Protein AF-W3WLY9-F1 (afdb_monomer)

Foldseek 3Di:
DVPVQCPPPVPDPVSSVVVCVLLVCLVVQLVVLQVVLVVCVVVVNLVSNLVSLQSSLVSLVVNLQLPQPPLVPCVSSVVSVVSSVVSNVSNQVSDQWDKDWDWPDDDPGTDIDMDTHPPGNDDDPDPDDDDPDPPPPPPDDDLLQAEAEAADLRLLVQLVVLLPDVSHQEYERQAHAAQLLCLLPVPPDPCVVVCLVVVVQVVNQVVLVVVLVVDSVSVSLQSVLCNVVVNDTSSVSSVVSRVSHCVVRQASNAHAYEHEAQCQEPRRHPRSVVSQVSHPYNYDYDYDDVVQCQRYRSGPNVVVVVVVVVVVCVVSPSDDD

Structure (mmCIF, N/CA/C/O backbone):
data_AF-W3WLY9-F1
#
_entry.id   AF-W3WLY9-F1
#
loop_
_atom_site.group_PDB
_atom_site.id
_atom_site.type_symbol
_atom_site.label_atom_id
_atom_site.label_alt_id
_atom_site.label_comp_id
_atom_site.label_asym_id
_atom_site.label_entity_id
_atom_site.label_seq_id
_atom_site.pdbx_PDB_ins_code
_atom_site.Cartn_x
_atom_site.Cartn_y
_atom_site.Cartn_z
_atom_site.occupancy
_atom_site.B_iso_or_equiv
_atom_site.auth_seq_id
_atom_site.auth_comp_id
_atom_site.auth_asym_id
_atom_site.auth_atom_id
_atom_site.pdbx_PDB_model_num
ATOM 1 N N . MET A 1 1 ? 2.852 0.389 -26.039 1.00 37.53 1 MET A N 1
ATOM 2 C CA . MET A 1 1 ? 2.307 1.579 -25.341 1.00 37.53 1 MET A CA 1
ATOM 3 C C . MET A 1 1 ? 1.265 2.338 -26.162 1.00 37.53 1 MET A C 1
ATOM 5 O O . MET A 1 1 ? 0.401 2.962 -25.569 1.00 37.53 1 MET A O 1
ATOM 9 N N . THR A 1 2 ? 1.269 2.232 -27.494 1.00 33.69 2 THR A N 1
ATOM 10 C CA . THR A 1 2 ? 0.347 2.948 -28.396 1.00 33.69 2 THR A CA 1
ATOM 11 C C . THR A 1 2 ? -1.111 2.457 -28.372 1.00 33.69 2 THR A C 1
ATOM 13 O O . THR A 1 2 ? -1.986 3.192 -28.807 1.00 33.69 2 THR A O 1
ATOM 16 N N . SER A 1 3 ? -1.412 1.260 -27.845 1.00 36.47 3 SER A N 1
ATOM 17 C CA . SER A 1 3 ? -2.789 0.726 -27.845 1.00 36.47 3 SER A CA 1
ATOM 18 C C . SER A 1 3 ? -3.641 1.134 -26.637 1.00 36.47 3 SER A C 1
ATOM 20 O O . SER A 1 3 ? -4.861 1.110 -26.744 1.00 36.47 3 SER A O 1
ATOM 22 N N . LEU A 1 4 ? -3.043 1.550 -25.511 1.00 36.94 4 LEU A N 1
ATOM 23 C CA . LEU A 1 4 ? -3.806 1.926 -24.307 1.00 36.94 4 LEU A CA 1
ATOM 24 C C . LEU A 1 4 ? -4.479 3.306 -24.431 1.00 36.94 4 LEU A C 1
ATOM 26 O O . LEU A 1 4 ? -5.507 3.555 -23.813 1.00 36.94 4 LEU A O 1
ATOM 30 N N . LEU A 1 5 ? -3.915 4.198 -25.250 1.00 36.06 5 LEU A N 1
ATOM 31 C CA . LEU A 1 5 ? -4.387 5.579 -25.416 1.00 36.06 5 LEU A CA 1
ATOM 32 C C . LEU A 1 5 ? -5.562 5.714 -26.400 1.00 36.06 5 LEU A C 1
ATOM 34 O O . LEU A 1 5 ? -6.275 6.712 -26.368 1.00 36.06 5 LEU A O 1
ATOM 38 N N . ILE A 1 6 ? -5.795 4.704 -27.243 1.00 42.50 6 ILE A N 1
ATOM 39 C CA . ILE A 1 6 ? -6.864 4.708 -28.257 1.00 42.50 6 ILE A CA 1
ATOM 40 C C . ILE A 1 6 ? -8.238 4.418 -27.624 1.00 42.50 6 ILE A C 1
ATOM 42 O O . ILE A 1 6 ? -9.267 4.781 -28.187 1.00 42.50 6 ILE A O 1
ATOM 46 N N . HIS A 1 7 ? -8.277 3.816 -26.430 1.00 42.72 7 HIS A N 1
ATOM 47 C CA . HIS A 1 7 ? -9.529 3.336 -25.842 1.00 42.72 7 HIS A CA 1
ATOM 48 C C . HIS A 1 7 ? -10.425 4.450 -25.267 1.00 42.72 7 HIS A C 1
ATOM 50 O O . HIS A 1 7 ? -11.641 4.297 -25.258 1.00 42.72 7 HIS A O 1
ATOM 56 N N . PHE A 1 8 ? -9.854 5.585 -24.843 1.00 40.84 8 PHE A N 1
ATOM 57 C CA . PHE A 1 8 ? -10.603 6.648 -24.152 1.00 40.84 8 PHE A CA 1
ATOM 58 C C . PHE A 1 8 ? -11.085 7.804 -25.054 1.00 40.84 8 PHE A C 1
ATOM 60 O O . PHE A 1 8 ? -11.989 8.539 -24.662 1.00 40.84 8 PHE A O 1
ATOM 67 N N . SER A 1 9 ? -10.522 7.994 -26.255 1.00 42.41 9 SER A N 1
ATOM 68 C CA . SER A 1 9 ? -11.006 8.989 -27.238 1.00 42.41 9 SER A CA 1
ATOM 69 C C . SER A 1 9 ? -10.427 8.732 -28.639 1.00 42.41 9 SER A C 1
ATOM 71 O O . SER A 1 9 ? -9.460 9.379 -29.041 1.00 42.41 9 SER A O 1
ATOM 73 N N . PRO A 1 10 ? -11.003 7.792 -29.409 1.00 44.91 10 PRO A N 1
ATOM 74 C CA . PRO A 1 10 ? -10.433 7.330 -30.679 1.00 44.91 10 PRO A CA 1
ATOM 75 C C . PRO A 1 10 ? -10.448 8.371 -31.815 1.00 44.91 10 PRO A C 1
ATOM 77 O O . PRO A 1 10 ? -9.780 8.168 -32.825 1.00 44.91 10 PRO A O 1
ATOM 80 N N . SER A 1 11 ? -11.176 9.483 -31.673 1.00 43.41 11 SER A N 1
ATOM 81 C CA . SER A 1 11 ? -11.366 10.493 -32.728 1.00 43.41 11 SER A CA 1
ATOM 82 C C . SER A 1 11 ? -10.715 11.854 -32.454 1.00 43.41 11 SER A C 1
ATOM 84 O O . SER A 1 11 ? -10.819 12.742 -33.298 1.00 43.41 11 SER A O 1
ATOM 86 N N . ASN A 1 12 ? -10.040 12.045 -31.311 1.00 43.69 12 ASN A N 1
ATOM 87 C CA . ASN A 1 12 ? -9.409 13.322 -30.967 1.00 43.69 12 ASN A CA 1
ATOM 88 C C . ASN A 1 12 ? -7.869 13.233 -31.059 1.00 43.69 12 ASN A C 1
ATOM 90 O O . ASN A 1 12 ? -7.219 12.823 -30.092 1.00 43.69 12 ASN A O 1
ATOM 94 N N . PRO A 1 13 ? -7.259 13.634 -32.192 1.00 41.69 13 PRO A N 1
ATOM 95 C CA . PRO A 1 13 ? -5.807 13.581 -32.377 1.00 41.69 13 PRO A CA 1
ATOM 96 C C . PRO A 1 13 ? -5.029 14.475 -31.394 1.00 41.69 13 PRO A C 1
ATOM 98 O O . PRO A 1 13 ? -3.862 14.197 -31.117 1.00 41.69 13 PRO A O 1
ATOM 101 N N . SER A 1 14 ? -5.663 15.490 -30.794 1.00 44.56 14 SER A N 1
ATOM 102 C CA . SER A 1 14 ? -5.046 16.328 -29.757 1.00 44.56 14 SER A CA 1
ATOM 103 C C . SER A 1 14 ? -4.941 15.615 -28.403 1.00 44.56 14 SER A C 1
ATOM 105 O O . SER A 1 14 ? -4.013 15.890 -27.649 1.00 44.56 14 SER A O 1
ATOM 107 N N . PHE A 1 15 ? -5.829 14.658 -28.102 1.00 45.06 15 PHE A N 1
ATOM 108 C CA . PHE A 1 15 ? -5.810 13.910 -26.837 1.00 45.06 15 PHE A CA 1
ATOM 109 C C . PHE A 1 15 ? -4.651 12.910 -26.775 1.00 45.06 15 PHE A C 1
ATOM 111 O O . PHE A 1 15 ? -3.982 12.805 -25.754 1.00 45.06 15 PHE A O 1
ATOM 118 N N . GLY A 1 16 ? -4.353 12.222 -27.882 1.00 36.53 16 GLY A N 1
ATOM 119 C CA . GLY A 1 16 ? -3.183 11.344 -27.969 1.00 36.53 16 GLY A CA 1
ATOM 120 C C . GLY A 1 16 ? -1.869 12.116 -27.833 1.00 36.53 16 GLY A C 1
ATOM 121 O O . GLY A 1 16 ? -0.971 11.667 -27.125 1.00 36.53 16 GLY A O 1
ATOM 122 N N . TYR A 1 17 ? -1.784 13.299 -28.453 1.00 39.72 17 TYR A N 1
ATOM 123 C CA . TYR A 1 17 ? -0.614 14.175 -28.379 1.00 39.72 17 TYR A CA 1
ATOM 124 C C . TYR A 1 17 ? -0.430 14.778 -26.981 1.00 39.72 17 TYR A C 1
ATOM 126 O O . TYR A 1 17 ? 0.661 14.670 -26.437 1.00 39.72 17 TYR A O 1
ATOM 134 N N . GLU A 1 18 ? -1.476 15.322 -26.347 1.00 42.59 18 GLU A N 1
ATOM 135 C CA . GLU A 1 18 ? -1.389 15.848 -24.977 1.00 42.59 18 GLU A CA 1
ATOM 136 C C . GLU A 1 18 ? -1.248 14.747 -23.926 1.00 42.59 18 GLU A C 1
ATOM 138 O O . GLU A 1 18 ? -0.560 14.959 -22.942 1.00 42.59 18 GLU A O 1
ATOM 143 N N . ALA A 1 19 ? -1.788 13.543 -24.121 1.00 46.47 19 ALA A N 1
ATOM 144 C CA . ALA A 1 19 ? -1.520 12.422 -23.222 1.00 46.47 19 ALA A CA 1
ATOM 145 C C . ALA A 1 19 ? -0.072 11.927 -23.355 1.00 46.47 19 ALA A C 1
ATOM 147 O O . ALA A 1 19 ? 0.560 11.652 -22.341 1.00 46.47 19 ALA A O 1
ATOM 148 N N . LEU A 1 20 ? 0.493 11.867 -24.569 1.00 43.50 20 LEU A N 1
ATOM 149 C CA . LEU A 1 20 ? 1.919 11.590 -24.796 1.00 43.50 20 LEU A CA 1
ATOM 150 C C . LEU A 1 20 ? 2.821 12.734 -24.314 1.00 43.50 20 LEU A C 1
ATOM 152 O O . LEU A 1 20 ? 3.918 12.459 -23.841 1.00 43.50 20 LEU A O 1
ATOM 156 N N . ARG A 1 21 ? 2.358 13.989 -24.354 1.00 43.94 21 ARG A N 1
ATOM 157 C CA . ARG A 1 21 ? 3.040 15.149 -23.764 1.00 43.94 21 ARG A CA 1
ATOM 158 C C . ARG A 1 21 ? 2.991 15.067 -22.238 1.00 43.94 21 ARG A C 1
ATOM 160 O O . ARG A 1 21 ? 4.021 15.052 -21.587 1.00 43.94 21 ARG A O 1
ATOM 167 N N . VAL A 1 22 ? 1.821 14.851 -21.652 1.00 49.66 22 VAL A N 1
ATOM 168 C CA . VAL A 1 22 ? 1.622 14.623 -20.216 1.00 49.66 22 VAL A CA 1
ATOM 169 C C . VAL A 1 22 ? 2.331 13.363 -19.730 1.00 49.66 22 VAL A C 1
ATOM 171 O O . VAL A 1 22 ? 2.684 13.329 -18.567 1.00 49.66 22 VAL A O 1
ATOM 174 N N . LEU A 1 23 ? 2.562 12.336 -20.554 1.00 50.25 23 LEU A N 1
ATOM 175 C CA . LEU A 1 23 ? 3.312 11.120 -20.192 1.00 50.25 23 LEU A CA 1
ATOM 176 C C . LEU A 1 23 ? 4.825 11.262 -20.425 1.00 50.25 23 LEU A C 1
ATOM 178 O O . LEU A 1 23 ? 5.608 10.748 -19.631 1.00 50.25 23 LEU A O 1
ATOM 182 N N . GLY A 1 24 ? 5.237 11.965 -21.482 1.00 44.06 24 GLY A N 1
ATOM 183 C CA . GLY A 1 24 ? 6.634 12.201 -21.860 1.00 44.06 24 GLY A CA 1
ATOM 184 C C . GLY A 1 24 ? 7.294 13.365 -21.117 1.00 44.06 24 GLY A C 1
ATOM 185 O O . GLY A 1 24 ? 8.511 13.375 -20.965 1.00 44.06 24 GLY A O 1
ATOM 186 N N . TYR A 1 25 ? 6.499 14.298 -20.585 1.00 44.84 25 TYR A N 1
ATOM 187 C CA . TYR A 1 25 ? 6.951 15.445 -19.800 1.00 44.84 25 TYR A CA 1
ATOM 188 C C . TYR A 1 25 ? 6.658 15.309 -18.299 1.00 44.84 25 TYR A C 1
ATOM 190 O O . TYR A 1 25 ? 6.857 16.286 -17.609 1.00 44.84 25 TYR A O 1
ATOM 198 N N . ARG A 1 26 ? 6.231 14.174 -17.715 1.00 55.84 26 ARG A N 1
ATOM 199 C CA . ARG A 1 26 ? 5.884 14.133 -16.260 1.00 55.84 26 ARG A CA 1
ATOM 200 C C . ARG A 1 26 ? 6.986 14.629 -15.325 1.00 55.84 26 ARG A C 1
ATOM 202 O O . ARG A 1 26 ? 6.675 15.216 -14.298 1.00 55.84 26 ARG A O 1
ATOM 209 N N . ASN A 1 27 ? 8.248 14.440 -15.702 1.00 52.22 27 ASN A N 1
ATOM 210 C CA . ASN A 1 27 ? 9.385 14.959 -14.945 1.00 52.22 27 ASN A CA 1
ATOM 211 C C . ASN A 1 27 ? 9.502 16.483 -15.096 1.00 52.22 27 ASN A C 1
ATOM 213 O O . ASN A 1 27 ? 9.640 17.175 -14.098 1.00 52.22 27 ASN A O 1
ATOM 217 N N . TYR A 1 28 ? 9.384 17.001 -16.323 1.00 56.91 28 TYR A N 1
ATOM 218 C CA . TYR A 1 28 ? 9.402 18.439 -16.610 1.00 56.91 28 TYR A CA 1
ATOM 219 C C . TYR A 1 28 ? 8.149 19.141 -16.089 1.00 56.91 28 TYR A C 1
ATOM 221 O O . TYR A 1 28 ? 8.267 20.099 -15.365 1.00 56.91 28 TYR A O 1
ATOM 229 N N . GLY A 1 29 ? 6.951 18.614 -16.319 1.00 63.62 29 GLY A N 1
ATOM 230 C CA . GLY A 1 29 ? 5.710 19.104 -15.730 1.00 63.62 29 GLY A CA 1
ATOM 231 C C . GLY A 1 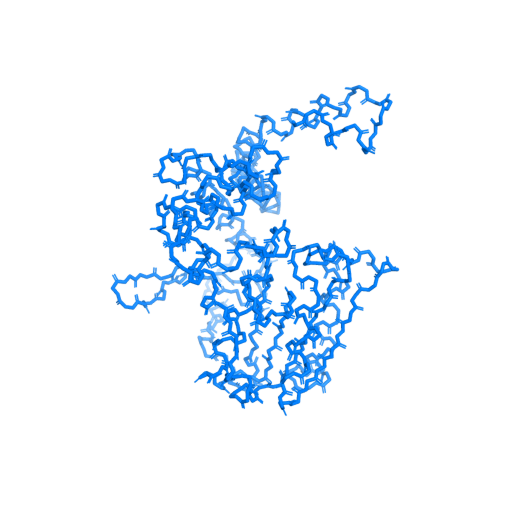29 ? 5.686 18.985 -14.206 1.00 63.62 29 GLY A C 1
ATOM 232 O O . GLY A 1 29 ? 5.076 19.819 -13.555 1.00 63.62 29 GLY A O 1
ATOM 233 N N . GLY A 1 30 ? 6.353 17.989 -13.613 1.00 66.62 30 GLY A N 1
ATOM 234 C CA . GLY A 1 30 ? 6.607 17.957 -12.172 1.00 66.62 30 GLY A CA 1
ATOM 235 C C . GLY A 1 30 ? 7.511 19.111 -11.732 1.00 66.62 30 GLY A C 1
ATOM 236 O O . GLY A 1 30 ? 7.183 19.788 -10.761 1.00 66.62 30 GLY A O 1
ATOM 237 N N . ALA A 1 31 ? 8.596 19.365 -12.470 1.00 69.50 31 ALA A N 1
ATOM 238 C CA . ALA A 1 31 ? 9.551 20.441 -12.202 1.00 69.50 31 ALA A CA 1
ATOM 239 C C . ALA A 1 31 ? 8.938 21.831 -12.412 1.00 69.50 31 ALA A C 1
ATOM 241 O O . ALA A 1 31 ? 8.941 22.625 -11.483 1.00 69.50 31 ALA A O 1
ATOM 242 N N . ASP A 1 32 ? 8.310 22.085 -13.557 1.00 75.00 32 ASP A N 1
ATOM 243 C CA . ASP A 1 32 ? 7.605 23.320 -13.905 1.00 75.00 32 ASP A CA 1
ATOM 244 C C . ASP A 1 32 ? 6.491 23.633 -12.890 1.00 75.00 32 ASP A C 1
ATOM 246 O O . ASP A 1 32 ? 6.277 24.780 -12.491 1.00 75.00 32 ASP A O 1
ATOM 250 N N . VAL A 1 33 ? 5.750 22.610 -12.437 1.00 79.12 33 VAL A N 1
ATOM 251 C CA . VAL A 1 33 ? 4.705 22.797 -11.420 1.00 79.12 33 VAL A CA 1
ATOM 252 C C . VAL A 1 33 ? 5.311 23.005 -10.030 1.00 79.12 33 VAL A C 1
ATOM 254 O O . VAL A 1 33 ? 4.750 23.780 -9.257 1.00 79.12 33 VAL A O 1
ATOM 257 N N . ALA A 1 34 ? 6.443 22.377 -9.705 1.00 75.44 34 ALA A N 1
ATOM 258 C CA . ALA A 1 34 ? 7.171 22.659 -8.469 1.00 75.44 34 ALA A CA 1
ATOM 259 C C . ALA A 1 34 ? 7.721 24.097 -8.461 1.00 75.44 34 ALA A C 1
ATOM 261 O O . ALA A 1 34 ? 7.493 24.808 -7.486 1.00 75.44 34 ALA A O 1
ATOM 262 N N . GLU A 1 35 ? 8.314 24.559 -9.564 1.00 84.12 35 GLU A N 1
ATOM 263 C CA . GLU A 1 35 ? 8.766 25.944 -9.764 1.00 84.12 35 GLU A CA 1
ATOM 264 C C . GLU A 1 35 ? 7.590 26.923 -9.639 1.00 84.12 35 GLU A C 1
ATOM 266 O O . GLU A 1 35 ? 7.667 27.908 -8.912 1.00 84.12 35 GLU A O 1
ATOM 271 N N . THR A 1 36 ? 6.432 26.599 -10.226 1.00 82.56 36 THR A N 1
ATOM 272 C CA . THR A 1 36 ? 5.191 27.370 -10.021 1.00 82.56 36 THR A CA 1
ATOM 273 C C . THR A 1 36 ? 4.795 27.442 -8.539 1.00 82.56 36 THR A C 1
ATOM 275 O O . THR A 1 36 ? 4.245 28.454 -8.084 1.00 82.56 36 THR A O 1
ATOM 278 N N . GLY A 1 37 ? 5.034 26.369 -7.781 1.00 80.88 37 GLY A N 1
ATOM 279 C CA . GLY A 1 37 ? 4.819 26.313 -6.338 1.00 80.88 37 GLY A CA 1
ATOM 280 C C . GLY A 1 37 ? 5.755 27.248 -5.577 1.00 80.88 37 GLY A C 1
ATOM 281 O O . GLY A 1 37 ? 5.285 28.038 -4.756 1.00 80.88 37 GLY A O 1
ATOM 282 N N . GLU A 1 38 ? 7.046 27.218 -5.901 1.00 88.00 38 GLU A N 1
ATOM 283 C CA . GLU A 1 38 ? 8.074 28.105 -5.344 1.00 88.00 38 GLU A CA 1
ATOM 284 C C . GLU A 1 38 ? 7.773 29.580 -5.644 1.00 88.00 38 GLU A C 1
ATOM 286 O O . GLU A 1 38 ? 7.716 30.400 -4.728 1.00 88.00 38 GLU A O 1
ATOM 291 N N . ASP A 1 39 ? 7.451 29.904 -6.895 1.00 87.25 39 ASP A N 1
ATOM 292 C CA . ASP A 1 39 ? 7.049 31.240 -7.339 1.00 87.25 39 ASP A CA 1
ATOM 293 C C . ASP A 1 39 ? 5.799 31.750 -6.616 1.00 87.25 39 ASP A C 1
ATOM 295 O O . ASP A 1 39 ? 5.703 32.919 -6.224 1.00 87.25 39 ASP A O 1
ATOM 299 N N . SER A 1 40 ? 4.800 30.878 -6.460 1.00 83.19 40 SER A N 1
ATOM 300 C CA . SER A 1 40 ? 3.564 31.210 -5.752 1.00 83.19 40 SER A CA 1
ATOM 301 C C . SER A 1 40 ? 3.847 31.491 -4.283 1.00 83.19 40 SER A C 1
ATOM 303 O O . SER A 1 40 ? 3.309 32.459 -3.738 1.00 83.19 40 SER A O 1
ATOM 305 N N . LEU A 1 41 ? 4.708 30.683 -3.659 1.00 85.69 41 LEU A N 1
ATOM 306 C CA . LEU A 1 41 ? 5.118 30.849 -2.271 1.00 85.69 41 LEU A CA 1
ATOM 307 C C . LEU A 1 41 ? 5.907 32.150 -2.079 1.00 85.69 41 LEU A C 1
ATOM 309 O O . LEU A 1 41 ? 5.590 32.911 -1.167 1.00 85.69 41 LEU A O 1
ATOM 313 N N . ALA A 1 42 ? 6.846 32.457 -2.977 1.00 89.25 42 ALA A N 1
ATOM 314 C CA . ALA A 1 42 ? 7.611 33.705 -2.978 1.00 89.25 42 ALA A CA 1
ATOM 315 C C . ALA A 1 42 ? 6.710 34.949 -3.099 1.00 89.25 42 ALA A C 1
ATOM 317 O O . ALA A 1 42 ? 7.006 35.997 -2.528 1.00 89.25 42 ALA A O 1
ATOM 318 N N . LYS A 1 43 ? 5.569 34.826 -3.790 1.00 91.69 43 LYS A N 1
ATOM 319 C CA . LYS A 1 43 ? 4.537 35.873 -3.918 1.00 91.69 43 LYS A CA 1
ATOM 320 C C . LYS A 1 43 ? 3.504 35.867 -2.776 1.00 91.69 43 LYS A C 1
ATOM 322 O O . LYS A 1 43 ? 2.508 36.579 -2.864 1.00 91.69 43 LYS A O 1
ATOM 327 N N . GLY A 1 44 ? 3.687 35.048 -1.736 1.00 89.00 44 GLY A N 1
ATOM 328 C CA . GLY A 1 44 ? 2.776 34.938 -0.588 1.00 89.00 44 GLY A CA 1
ATOM 329 C C . GLY A 1 44 ? 1.484 34.147 -0.845 1.00 89.00 44 GLY A C 1
ATOM 330 O O . GLY A 1 44 ? 0.619 34.066 0.027 1.00 89.00 44 GLY A O 1
ATOM 331 N N . ASN A 1 45 ? 1.331 33.518 -2.015 1.00 89.88 45 ASN A N 1
ATOM 332 C CA . ASN A 1 45 ? 0.138 32.753 -2.390 1.00 89.88 45 ASN A CA 1
ATOM 333 C C . ASN A 1 45 ? 0.200 31.309 -1.866 1.00 89.88 45 ASN A C 1
ATOM 335 O O . ASN A 1 45 ? 0.296 30.357 -2.643 1.00 89.88 45 ASN A O 1
ATOM 339 N N . VAL A 1 46 ? 0.105 31.134 -0.545 1.00 89.12 46 VAL A N 1
ATOM 340 C CA . VAL A 1 46 ? 0.346 29.837 0.116 1.00 89.12 46 VAL A CA 1
ATOM 341 C C . VAL A 1 46 ? -0.549 28.706 -0.402 1.00 89.12 46 VAL A C 1
ATOM 343 O O . VAL A 1 46 ? -0.051 27.623 -0.685 1.00 89.12 46 VAL A O 1
ATOM 346 N N . ARG A 1 47 ? -1.852 28.953 -0.597 1.00 87.81 47 ARG A N 1
ATOM 347 C CA . ARG A 1 47 ? -2.781 27.925 -1.105 1.00 87.81 47 ARG A CA 1
ATOM 348 C C . ARG A 1 47 ? -2.408 27.444 -2.511 1.00 87.81 47 ARG A C 1
ATOM 350 O O . ARG A 1 47 ? -2.482 26.258 -2.803 1.00 87.81 47 ARG A O 1
ATOM 357 N N . ARG A 1 48 ? -1.990 28.363 -3.388 1.00 84.50 48 ARG A N 1
ATOM 358 C CA . ARG A 1 48 ? -1.561 28.002 -4.748 1.00 84.50 48 ARG A CA 1
ATOM 359 C C . ARG A 1 48 ? -0.267 27.198 -4.731 1.00 84.50 48 ARG A C 1
ATOM 361 O O . ARG A 1 48 ? -0.143 26.264 -5.516 1.00 84.50 48 ARG A O 1
ATOM 368 N N . ALA A 1 49 ? 0.656 27.548 -3.836 1.00 84.88 49 ALA A N 1
ATOM 369 C CA . ALA A 1 49 ? 1.889 26.800 -3.640 1.00 84.88 49 ALA A CA 1
ATOM 370 C C . ALA A 1 49 ? 1.614 25.371 -3.145 1.00 84.88 49 ALA A C 1
ATOM 372 O O . ALA A 1 49 ? 2.113 24.420 -3.739 1.00 84.88 49 ALA A O 1
ATOM 373 N N . GLU A 1 50 ? 0.755 25.210 -2.134 1.00 90.00 50 GLU A N 1
ATOM 374 C CA . GLU A 1 50 ? 0.315 23.903 -1.623 1.00 90.00 50 GLU A CA 1
ATOM 375 C C . GLU A 1 50 ? -0.267 23.020 -2.741 1.00 90.00 50 GLU A C 1
ATOM 377 O O . GLU A 1 50 ? 0.204 21.906 -2.973 1.00 90.00 50 GLU A O 1
ATOM 382 N N . GLU A 1 51 ? -1.247 23.538 -3.489 1.00 88.56 51 GLU A N 1
ATOM 383 C CA . GLU A 1 51 ? -1.888 22.808 -4.589 1.00 88.56 51 GLU A CA 1
ATOM 384 C C . GLU A 1 51 ? -0.893 22.441 -5.704 1.00 88.56 51 GLU A C 1
ATOM 386 O O . GLU A 1 51 ? -1.000 21.372 -6.309 1.00 88.56 51 GLU A O 1
ATOM 391 N N . ALA A 1 52 ? 0.077 23.312 -5.997 1.00 83.75 52 ALA A N 1
ATOM 392 C CA . ALA A 1 52 ? 1.118 23.045 -6.984 1.00 83.75 52 ALA A CA 1
ATOM 393 C C . ALA A 1 52 ? 2.059 21.925 -6.521 1.00 83.75 52 ALA A C 1
ATOM 395 O O . ALA A 1 52 ? 2.244 20.949 -7.249 1.00 83.75 52 ALA A O 1
ATOM 396 N N . PHE A 1 53 ? 2.570 21.995 -5.293 1.00 87.44 53 PHE A N 1
ATOM 397 C CA . PHE A 1 53 ? 3.444 20.961 -4.745 1.00 87.44 53 PHE A CA 1
ATOM 398 C C . PHE A 1 53 ? 2.757 19.588 -4.652 1.00 87.44 53 PHE A C 1
ATOM 400 O O . PHE A 1 53 ? 3.376 18.579 -4.994 1.00 87.44 53 PHE A O 1
ATOM 407 N N . LEU A 1 54 ? 1.462 19.529 -4.307 1.00 89.06 54 LEU A N 1
ATOM 408 C CA . LEU A 1 54 ? 0.690 18.277 -4.336 1.00 89.06 54 LEU A CA 1
ATOM 409 C C . LEU A 1 54 ? 0.603 17.673 -5.744 1.00 89.06 54 LEU A C 1
ATOM 411 O O . LEU A 1 54 ? 0.794 16.468 -5.922 1.00 89.06 54 LEU A O 1
ATOM 415 N N . ARG A 1 55 ? 0.351 18.501 -6.766 1.00 87.62 55 ARG A N 1
ATOM 416 C CA . ARG A 1 55 ? 0.337 18.036 -8.163 1.00 87.62 55 ARG A CA 1
ATOM 417 C C . ARG A 1 55 ? 1.714 17.550 -8.608 1.00 87.62 55 ARG A C 1
ATOM 419 O O . ARG A 1 55 ? 1.799 16.478 -9.201 1.00 87.62 55 ARG A O 1
ATOM 426 N N . ALA A 1 56 ? 2.772 18.299 -8.296 1.00 81.75 56 ALA A N 1
ATOM 427 C CA . ALA A 1 56 ? 4.143 17.914 -8.618 1.00 81.75 56 ALA A CA 1
ATOM 428 C C . ALA A 1 56 ? 4.510 16.565 -7.978 1.00 81.75 56 ALA A C 1
ATOM 430 O O . ALA A 1 56 ? 5.003 15.673 -8.670 1.00 81.75 56 ALA A O 1
ATOM 431 N N . SER A 1 57 ? 4.181 16.373 -6.695 1.00 87.88 57 SER A N 1
ATOM 432 C CA . SER A 1 57 ? 4.388 15.101 -5.993 1.00 87.88 57 SER A CA 1
ATOM 433 C C . SER A 1 57 ? 3.698 13.936 -6.710 1.00 87.88 57 SER A C 1
ATOM 435 O O . SER A 1 57 ? 4.343 12.932 -7.025 1.00 87.88 57 SER A O 1
ATOM 437 N N . ASN A 1 58 ? 2.425 14.099 -7.086 1.00 84.81 58 ASN A N 1
ATOM 438 C CA . ASN A 1 58 ? 1.691 13.084 -7.843 1.00 84.81 58 ASN A CA 1
ATOM 439 C C . ASN A 1 58 ? 2.310 12.801 -9.221 1.00 84.81 58 ASN A C 1
ATOM 441 O O . ASN A 1 58 ? 2.356 11.644 -9.649 1.00 84.81 58 ASN A O 1
ATOM 445 N N . TYR A 1 59 ? 2.813 13.819 -9.923 1.00 81.50 59 TYR A N 1
ATOM 446 C CA . TYR A 1 59 ? 3.456 13.637 -11.227 1.00 81.50 59 TYR A CA 1
ATOM 447 C C . TYR A 1 59 ? 4.757 12.845 -11.117 1.00 81.50 59 TYR A C 1
ATOM 449 O O . TYR A 1 59 ? 4.921 11.861 -11.843 1.00 81.50 59 TYR A O 1
ATOM 457 N N . TYR A 1 60 ? 5.629 13.203 -10.170 1.00 81.50 60 TYR A N 1
ATOM 458 C CA . TYR A 1 60 ? 6.867 12.468 -9.909 1.00 81.50 60 TYR A CA 1
ATOM 459 C C . TYR A 1 60 ? 6.595 11.028 -9.477 1.00 81.50 60 TYR A C 1
ATOM 461 O O . TYR A 1 60 ? 7.173 10.099 -10.041 1.00 81.50 60 TYR A O 1
ATOM 469 N N . ARG A 1 61 ? 5.652 10.821 -8.549 1.00 83.50 61 ARG A N 1
ATOM 470 C CA . ARG A 1 61 ? 5.266 9.487 -8.069 1.00 83.50 61 ARG A CA 1
ATOM 471 C C . ARG A 1 61 ? 4.749 8.600 -9.198 1.00 83.50 61 ARG A C 1
ATOM 473 O O . ARG A 1 61 ? 5.093 7.422 -9.265 1.00 83.50 61 ARG A O 1
ATOM 480 N N . THR A 1 62 ? 3.941 9.157 -10.100 1.00 79.25 62 THR A N 1
ATOM 481 C CA . THR A 1 62 ? 3.393 8.404 -11.236 1.00 79.25 62 THR A CA 1
ATOM 482 C C . THR A 1 62 ? 4.459 8.115 -12.296 1.00 79.25 62 THR A C 1
ATOM 484 O O . THR A 1 62 ? 4.410 7.071 -12.948 1.00 79.25 62 THR A O 1
ATOM 487 N N . ALA A 1 63 ? 5.413 9.030 -12.492 1.00 78.38 63 ALA A N 1
ATOM 488 C CA . ALA A 1 63 ? 6.532 8.839 -13.410 1.00 78.38 63 ALA A CA 1
ATOM 489 C C . ALA A 1 63 ? 7.498 7.751 -12.923 1.00 78.38 63 ALA A C 1
ATOM 491 O O . ALA A 1 63 ? 7.954 6.943 -13.728 1.00 78.38 63 ALA A O 1
ATOM 492 N N . GLU A 1 64 ? 7.772 7.706 -11.620 1.00 83.31 64 GLU A N 1
ATOM 493 C CA . GLU A 1 64 ? 8.611 6.686 -10.986 1.00 83.31 64 GLU A CA 1
ATOM 494 C C . GLU A 1 64 ? 7.968 5.294 -11.084 1.00 83.31 64 GLU A C 1
ATOM 496 O O . GLU A 1 64 ? 8.595 4.350 -11.568 1.00 83.31 64 GLU A O 1
ATOM 501 N N . PHE A 1 65 ? 6.688 5.177 -10.718 1.00 79.69 65 PHE A N 1
ATOM 502 C CA . PHE A 1 65 ? 6.054 3.881 -10.456 1.00 79.69 65 PHE A CA 1
ATOM 503 C C . PHE A 1 65 ? 6.124 2.882 -11.614 1.00 79.69 65 PHE A C 1
ATOM 505 O O . PHE A 1 65 ? 6.380 1.698 -11.402 1.00 79.69 65 PHE A O 1
ATOM 512 N N . TYR A 1 66 ? 5.884 3.346 -12.845 1.00 74.44 66 TYR A N 1
ATOM 513 C CA . TYR A 1 66 ? 5.786 2.492 -14.036 1.00 74.44 66 TYR A CA 1
ATOM 514 C C . TYR A 1 66 ? 7.084 2.408 -14.847 1.00 74.44 66 TYR A C 1
ATOM 516 O O . TYR A 1 66 ? 7.126 1.728 -15.874 1.00 74.44 66 TYR A O 1
ATOM 524 N N . ARG A 1 67 ? 8.139 3.111 -14.423 1.00 74.50 67 ARG A N 1
ATOM 525 C CA . ARG A 1 67 ? 9.379 3.247 -15.193 1.00 74.50 67 ARG A CA 1
ATOM 526 C C . ARG A 1 67 ? 10.307 2.039 -15.066 1.00 74.50 67 ARG A C 1
ATOM 528 O O . ARG A 1 67 ? 11.026 1.738 -16.015 1.00 74.50 67 ARG A O 1
ATOM 535 N N . ARG A 1 68 ? 10.279 1.359 -13.920 1.00 73.81 68 ARG A N 1
ATOM 536 C CA . ARG A 1 68 ? 11.280 0.374 -13.482 1.00 73.81 68 ARG A CA 1
ATOM 537 C C . ARG A 1 68 ? 11.606 -0.679 -14.556 1.00 73.81 68 ARG A C 1
ATOM 539 O O . ARG A 1 68 ? 10.857 -1.634 -14.753 1.00 73.81 68 ARG A O 1
ATOM 546 N N . SER A 1 69 ? 12.749 -0.510 -15.231 1.00 74.69 69 SER A N 1
ATOM 547 C CA . SER A 1 69 ? 13.290 -1.445 -16.237 1.00 74.69 69 SER A CA 1
ATOM 548 C C . SER A 1 69 ? 14.592 -2.120 -15.798 1.00 74.69 69 SER A C 1
ATOM 550 O O . SER A 1 69 ? 14.842 -3.262 -16.179 1.00 74.69 69 SER A O 1
ATOM 552 N N . ALA A 1 70 ? 15.396 -1.433 -14.982 1.00 83.12 70 ALA A N 1
ATOM 553 C CA . ALA A 1 70 ? 16.615 -1.940 -14.357 1.00 83.12 70 ALA A CA 1
ATOM 554 C C . ALA A 1 70 ? 16.460 -1.822 -12.828 1.00 83.12 70 ALA A C 1
ATOM 556 O O . ALA A 1 70 ? 16.764 -0.772 -12.273 1.00 83.12 70 ALA A O 1
ATOM 557 N N . PRO A 1 71 ? 15.948 -2.861 -12.137 1.00 82.56 71 PRO A N 1
ATOM 558 C CA . PRO A 1 71 ? 15.521 -2.775 -10.737 1.00 82.56 71 PRO A CA 1
ATOM 559 C C . PRO A 1 71 ? 16.544 -2.157 -9.779 1.00 82.56 71 PRO A C 1
ATOM 561 O O . PRO A 1 71 ? 16.146 -1.458 -8.862 1.00 82.56 71 PRO A O 1
ATOM 564 N N . PHE A 1 72 ? 17.841 -2.385 -9.997 1.00 88.81 72 PHE A N 1
ATOM 565 C CA . PHE A 1 72 ? 18.910 -1.946 -9.092 1.00 88.81 72 PHE A CA 1
ATOM 566 C C . PHE A 1 72 ? 19.750 -0.781 -9.631 1.00 88.81 72 PHE A C 1
ATOM 568 O O . PHE A 1 72 ? 20.577 -0.240 -8.905 1.00 88.81 72 PHE A O 1
ATOM 575 N N . GLU A 1 73 ? 19.540 -0.385 -10.887 1.00 87.56 73 GLU A N 1
ATOM 576 C CA . GLU A 1 73 ? 20.383 0.572 -11.617 1.00 87.56 73 GLU A CA 1
ATOM 577 C C . GLU A 1 73 ? 19.504 1.598 -12.352 1.00 87.56 73 GLU A C 1
ATOM 579 O O . GLU A 1 73 ? 19.614 1.802 -13.560 1.00 87.56 73 GLU A O 1
ATOM 584 N N . ASP A 1 74 ? 18.572 2.222 -11.628 1.00 82.69 74 ASP A N 1
ATOM 585 C CA . ASP A 1 74 ? 17.660 3.235 -12.176 1.00 82.69 74 ASP A CA 1
ATOM 586 C C . ASP A 1 74 ? 17.775 4.551 -11.399 1.00 82.69 74 ASP A C 1
ATOM 588 O O . ASP A 1 74 ? 16.959 4.884 -10.537 1.00 82.69 74 ASP A O 1
ATOM 592 N N . GLU A 1 75 ? 18.825 5.311 -11.717 1.00 83.88 75 GLU A N 1
ATOM 593 C CA . GLU A 1 75 ? 19.101 6.627 -11.127 1.00 83.88 75 GLU A CA 1
ATOM 594 C C . GLU A 1 75 ? 17.924 7.596 -11.304 1.00 83.88 75 GLU A C 1
ATOM 596 O O . GLU A 1 75 ? 17.603 8.372 -10.408 1.00 83.88 75 GLU A O 1
ATOM 601 N N . ILE A 1 76 ? 17.222 7.518 -12.436 1.00 81.19 76 ILE A N 1
ATOM 602 C CA . ILE A 1 76 ? 16.078 8.391 -12.704 1.00 81.19 76 ILE A CA 1
ATOM 603 C C . ILE A 1 76 ? 14.918 8.049 -11.768 1.00 81.19 76 ILE A C 1
ATOM 605 O O . ILE A 1 76 ? 14.312 8.966 -11.218 1.00 81.19 76 ILE A O 1
ATOM 609 N N . SER A 1 77 ? 14.627 6.766 -11.537 1.00 82.19 77 SER A N 1
ATOM 610 C CA . SER A 1 77 ? 13.623 6.370 -10.541 1.00 82.19 77 SER A CA 1
ATOM 611 C C . SER A 1 77 ? 14.006 6.833 -9.129 1.00 82.19 77 SER A C 1
ATOM 613 O O . SER A 1 77 ? 13.143 7.331 -8.412 1.00 82.19 77 SER A O 1
ATOM 615 N N . ASN A 1 78 ? 15.290 6.790 -8.753 1.00 83.75 78 ASN A N 1
ATOM 616 C CA . ASN A 1 78 ? 15.765 7.324 -7.465 1.00 83.75 78 ASN A CA 1
ATOM 617 C C . ASN A 1 78 ? 15.608 8.853 -7.356 1.00 83.75 78 ASN A C 1
ATOM 619 O O . ASN A 1 78 ? 15.167 9.372 -6.326 1.00 83.75 78 ASN A O 1
ATOM 623 N N . ASN A 1 79 ? 15.920 9.588 -8.425 1.00 84.81 79 ASN A N 1
ATOM 624 C CA . ASN A 1 79 ? 15.739 11.039 -8.475 1.00 84.81 79 ASN A CA 1
ATOM 625 C C . ASN A 1 79 ? 14.255 11.418 -8.387 1.00 84.81 79 ASN A C 1
ATOM 627 O O . ASN A 1 79 ? 13.894 12.336 -7.654 1.00 84.81 79 ASN A O 1
ATOM 631 N N . LEU A 1 80 ? 13.377 10.675 -9.066 1.00 83.25 80 LEU A N 1
ATOM 632 C CA . LEU A 1 80 ? 11.929 10.869 -8.975 1.00 83.25 80 LEU A CA 1
ATOM 633 C C . LEU A 1 80 ? 11.376 10.491 -7.597 1.00 83.25 80 LEU A C 1
ATOM 635 O O . LEU A 1 80 ? 10.495 11.187 -7.095 1.00 83.25 80 LEU A O 1
ATOM 639 N N . ALA A 1 81 ? 11.919 9.444 -6.967 1.00 84.25 81 ALA A N 1
ATOM 640 C CA . ALA A 1 81 ? 11.598 9.068 -5.592 1.00 84.25 81 ALA A CA 1
ATOM 641 C C . ALA A 1 81 ? 11.892 10.219 -4.611 1.00 84.25 81 ALA A C 1
ATOM 643 O O . ALA A 1 81 ? 11.069 10.603 -3.775 1.00 84.25 81 ALA A O 1
ATOM 644 N N . THR A 1 82 ? 13.063 10.829 -4.779 1.00 87.94 82 THR A N 1
ATOM 645 C CA . THR A 1 82 ? 13.492 11.986 -3.990 1.00 87.94 82 THR A CA 1
ATOM 646 C C . THR A 1 82 ? 12.606 13.204 -4.268 1.00 87.94 82 THR A C 1
ATOM 648 O O . THR A 1 82 ? 12.127 13.848 -3.334 1.00 87.94 82 THR A O 1
ATOM 651 N N . ALA A 1 83 ? 12.316 13.489 -5.541 1.00 84.56 83 ALA A N 1
ATOM 652 C CA . ALA A 1 83 ? 11.504 14.630 -5.952 1.00 84.56 83 ALA A CA 1
ATOM 653 C C . ALA A 1 83 ? 10.039 14.526 -5.496 1.00 84.56 83 ALA A C 1
ATOM 655 O O . ALA A 1 83 ? 9.481 15.525 -5.037 1.00 84.56 83 ALA A O 1
ATOM 656 N N . PHE A 1 84 ? 9.409 13.340 -5.559 1.00 87.50 84 PHE A N 1
ATOM 657 C CA . PHE A 1 84 ? 8.040 13.186 -5.046 1.00 87.50 84 PHE A CA 1
ATOM 658 C C . PHE A 1 84 ? 7.991 13.461 -3.543 1.00 87.50 84 PHE A C 1
ATOM 660 O O . PHE A 1 84 ? 7.054 14.119 -3.084 1.00 87.50 84 PHE A O 1
ATOM 667 N N . SER A 1 85 ? 8.991 12.966 -2.800 1.00 90.31 85 SER A N 1
ATOM 668 C CA . SER A 1 85 ? 9.062 13.097 -1.343 1.00 90.31 85 SER A CA 1
ATOM 669 C C . SER A 1 85 ? 9.260 14.559 -0.957 1.00 90.31 85 SER A C 1
ATOM 671 O O . SER A 1 85 ? 8.505 15.089 -0.146 1.00 90.31 85 SER A O 1
ATOM 673 N N . ALA A 1 86 ? 10.207 15.242 -1.606 1.00 90.81 86 ALA A N 1
ATOM 674 C CA . ALA A 1 86 ? 10.462 16.662 -1.389 1.00 90.81 86 ALA A CA 1
ATOM 675 C C . ALA A 1 86 ? 9.232 17.525 -1.712 1.00 90.81 86 ALA A C 1
ATOM 677 O O . ALA A 1 86 ? 8.841 18.362 -0.901 1.00 90.81 86 ALA A O 1
ATOM 678 N N . ALA A 1 87 ? 8.572 17.288 -2.852 1.00 88.00 87 ALA A N 1
ATOM 679 C CA . ALA A 1 87 ? 7.358 18.013 -3.220 1.00 88.00 87 ALA A CA 1
ATOM 680 C C . ALA A 1 87 ? 6.212 17.761 -2.223 1.00 88.00 87 ALA A C 1
ATOM 682 O O . ALA A 1 87 ? 5.522 18.701 -1.834 1.00 88.00 87 ALA A O 1
ATOM 683 N N . PHE A 1 88 ? 6.032 16.520 -1.756 1.00 93.56 88 PHE A N 1
ATOM 684 C CA . PHE A 1 88 ? 5.022 16.209 -0.742 1.00 93.56 88 PHE A CA 1
ATOM 685 C C . PHE A 1 88 ? 5.303 16.928 0.579 1.00 93.56 88 PHE A C 1
ATOM 687 O O . PHE A 1 88 ? 4.405 17.552 1.133 1.00 93.56 88 PHE A O 1
ATOM 694 N N . VAL A 1 89 ? 6.548 16.895 1.060 1.00 93.50 89 VAL A N 1
ATOM 695 C CA . VAL A 1 89 ? 6.962 17.583 2.291 1.00 93.50 89 VAL A CA 1
ATOM 696 C C . VAL A 1 89 ? 6.761 19.098 2.170 1.00 93.50 89 VAL A C 1
ATOM 698 O O . VAL A 1 89 ? 6.240 19.723 3.096 1.00 93.50 89 VAL A O 1
ATOM 701 N N . SER A 1 90 ? 7.099 19.692 1.021 1.00 91.94 90 SER A N 1
ATOM 702 C CA . SER A 1 90 ? 6.833 21.109 0.745 1.00 91.94 90 SER A CA 1
ATOM 703 C C . SER A 1 90 ? 5.341 21.432 0.798 1.00 91.94 90 SER A C 1
ATOM 705 O O . SER A 1 90 ? 4.966 22.421 1.418 1.00 91.94 90 SER A O 1
ATOM 707 N N . ALA A 1 91 ? 4.477 20.590 0.223 1.00 91.19 91 ALA A N 1
ATOM 708 C CA . ALA A 1 91 ? 3.030 20.752 0.349 1.00 91.19 91 ALA A CA 1
ATOM 709 C C . ALA A 1 91 ? 2.553 20.603 1.802 1.00 91.19 91 ALA A C 1
ATOM 711 O O . ALA A 1 91 ? 1.806 21.447 2.290 1.00 91.19 91 ALA A O 1
ATOM 712 N N . ALA A 1 92 ? 2.999 19.558 2.505 1.00 90.62 92 ALA A N 1
ATOM 713 C CA . ALA A 1 92 ? 2.564 19.228 3.859 1.00 90.62 92 ALA A CA 1
ATOM 714 C C . ALA A 1 92 ? 2.859 20.353 4.860 1.00 90.62 92 ALA A C 1
ATOM 716 O O . ALA A 1 92 ? 2.011 20.689 5.683 1.00 90.62 92 ALA A O 1
ATOM 717 N N . ARG A 1 93 ? 4.012 21.022 4.730 1.00 90.38 93 ARG A N 1
ATOM 718 C CA . ARG A 1 93 ? 4.372 22.204 5.537 1.00 90.38 93 ARG A CA 1
ATOM 719 C C . ARG A 1 93 ? 3.457 23.410 5.305 1.00 90.38 93 ARG A C 1
ATOM 721 O O . ARG A 1 93 ? 3.412 24.309 6.140 1.00 90.38 93 ARG A O 1
ATOM 728 N N . LEU A 1 94 ? 2.745 23.445 4.179 1.00 89.19 94 LEU A N 1
ATOM 729 C CA . LEU A 1 94 ? 1.772 24.483 3.848 1.00 89.19 94 LEU A CA 1
ATOM 730 C C . LEU A 1 94 ? 0.333 24.067 4.177 1.00 89.19 94 LEU A C 1
ATOM 732 O O . LEU A 1 94 ? -0.556 24.907 4.073 1.00 89.19 94 LEU A O 1
ATOM 736 N N . MET A 1 95 ? 0.074 22.828 4.596 1.00 86.94 95 MET A N 1
ATOM 737 C CA . MET A 1 95 ? -1.279 22.392 4.938 1.00 86.94 95 MET A CA 1
ATOM 738 C C . MET A 1 95 ? -1.792 23.079 6.209 1.00 86.94 95 MET A C 1
ATOM 740 O O . MET A 1 95 ? -1.049 23.608 7.034 1.00 86.94 95 MET A O 1
ATOM 744 N N . GLN A 1 96 ? -3.110 23.057 6.388 1.00 82.88 96 GLN A N 1
ATOM 745 C CA . GLN A 1 96 ? -3.764 23.549 7.606 1.00 82.88 96 GLN A CA 1
ATOM 746 C C . GLN A 1 96 ? -3.619 22.607 8.817 1.00 82.88 96 GLN A C 1
ATOM 748 O O . GLN A 1 96 ? -4.100 22.938 9.899 1.00 82.88 96 GLN A O 1
ATOM 753 N N . TYR A 1 97 ? -3.023 21.430 8.633 1.00 81.50 97 TYR A N 1
ATOM 754 C CA . TYR A 1 97 ? -2.850 20.413 9.667 1.00 81.50 97 TYR A CA 1
ATOM 755 C C . TYR A 1 97 ? -1.373 20.349 10.068 1.00 81.50 97 TYR A C 1
ATOM 757 O O . TYR A 1 97 ? -0.532 20.238 9.173 1.00 81.50 97 TYR A O 1
ATOM 765 N N . PRO A 1 98 ? -1.035 20.419 11.371 1.00 82.56 98 PRO A N 1
ATOM 766 C CA . PRO A 1 98 ? 0.337 20.276 11.832 1.00 82.56 98 PRO A CA 1
ATOM 767 C C . PRO A 1 98 ? 0.950 18.973 11.327 1.00 82.56 98 PRO A C 1
ATOM 769 O O . PRO A 1 98 ? 0.322 17.916 11.399 1.00 82.56 98 PRO A O 1
ATOM 772 N N . PHE A 1 99 ? 2.180 19.081 10.841 1.00 84.94 99 PHE A N 1
ATOM 773 C CA . PHE A 1 99 ? 2.921 18.022 10.175 1.00 84.94 99 PHE A CA 1
ATOM 774 C C . PHE A 1 99 ? 4.291 17.855 10.840 1.00 84.94 99 PHE A C 1
ATOM 776 O O . PHE A 1 99 ? 5.014 18.837 11.015 1.00 84.94 99 PHE A O 1
ATOM 783 N N . GLU A 1 100 ? 4.647 16.621 11.196 1.00 87.62 100 GLU A N 1
ATOM 784 C CA . GLU A 1 100 ? 5.967 16.251 11.721 1.00 87.62 100 GLU A CA 1
ATOM 785 C C . GLU A 1 100 ? 6.540 15.089 10.899 1.00 87.62 100 GLU A C 1
ATOM 787 O O . GLU A 1 100 ? 5.893 14.053 10.726 1.00 87.62 100 GLU A O 1
ATOM 792 N N . GLU A 1 101 ? 7.768 15.256 10.409 1.00 89.50 101 GLU A N 1
ATOM 793 C CA . GLU A 1 101 ? 8.568 14.164 9.853 1.00 89.50 101 GLU A CA 1
ATOM 794 C C . GLU A 1 101 ? 9.222 13.404 11.010 1.00 89.50 101 GLU A C 1
ATOM 796 O O . GLU A 1 101 ? 9.890 14.000 11.856 1.00 89.50 101 GLU A O 1
ATOM 801 N N . ILE A 1 102 ? 9.047 12.085 11.050 1.00 89.69 102 ILE A N 1
ATOM 802 C CA . ILE A 1 102 ? 9.613 11.221 12.086 1.00 89.69 102 ILE A CA 1
ATOM 803 C C . ILE A 1 102 ? 10.532 10.163 11.476 1.00 89.69 102 ILE A C 1
ATOM 805 O O . ILE A 1 102 ? 10.390 9.758 10.324 1.00 89.69 102 ILE A O 1
ATOM 809 N N . SER A 1 103 ? 11.477 9.685 12.281 1.00 91.19 103 SER A N 1
ATOM 810 C CA . SER A 1 103 ? 12.331 8.542 11.958 1.00 91.19 103 SER A CA 1
ATOM 811 C C . SER A 1 103 ? 12.125 7.456 13.004 1.00 91.19 103 SER A C 1
ATOM 813 O O . SER A 1 103 ? 12.461 7.637 14.174 1.00 91.19 103 SER A O 1
ATOM 815 N N . ILE A 1 104 ? 11.561 6.326 12.589 1.00 89.38 104 ILE A N 1
ATOM 816 C CA . ILE A 1 104 ? 11.279 5.184 13.457 1.00 89.38 104 ILE A CA 1
ATOM 817 C C . ILE A 1 104 ? 12.498 4.265 13.436 1.00 89.38 104 ILE A C 1
ATOM 819 O O . ILE A 1 104 ? 12.872 3.753 12.383 1.00 89.38 104 ILE A O 1
ATOM 823 N N . LEU A 1 105 ? 13.128 4.045 14.591 1.00 94.00 105 LEU A N 1
ATOM 824 C CA . LEU A 1 105 ? 14.232 3.092 14.704 1.00 94.00 105 LEU A CA 1
ATOM 825 C C . LEU A 1 105 ? 13.723 1.673 14.426 1.00 94.00 105 LEU A C 1
ATOM 827 O O . LEU A 1 105 ? 12.796 1.198 15.083 1.00 94.00 105 LEU A O 1
ATOM 831 N N . TYR A 1 106 ? 14.358 0.978 13.485 1.00 89.94 106 TYR A N 1
ATOM 832 C CA . TYR A 1 106 ? 14.036 -0.406 13.163 1.00 89.94 106 TYR A CA 1
ATOM 833 C C . TYR A 1 106 ? 15.315 -1.195 12.893 1.00 89.94 106 TYR A C 1
ATOM 835 O O . TYR A 1 106 ? 15.975 -1.023 11.869 1.00 89.94 106 TYR A O 1
ATOM 843 N N . ARG A 1 107 ? 15.663 -2.099 13.817 1.00 94.38 107 ARG A N 1
ATOM 844 C CA . ARG A 1 107 ? 16.909 -2.882 13.769 1.00 94.38 107 ARG A CA 1
ATOM 845 C C . ARG A 1 107 ? 18.137 -1.966 13.619 1.00 94.38 107 ARG A C 1
ATOM 847 O O . ARG A 1 107 ? 18.420 -1.192 14.524 1.00 94.38 107 ARG A O 1
ATOM 854 N N . ASN A 1 108 ? 18.865 -2.072 12.508 1.00 94.12 108 ASN A N 1
ATOM 855 C CA . ASN A 1 108 ? 20.065 -1.301 12.179 1.00 94.12 108 ASN A CA 1
ATOM 856 C C . ASN A 1 108 ? 19.796 -0.152 11.186 1.00 94.12 108 ASN A C 1
ATOM 858 O O . ASN A 1 108 ? 20.736 0.346 10.572 1.00 94.12 108 ASN A O 1
ATOM 862 N N . THR A 1 109 ? 18.534 0.242 10.998 1.00 94.75 109 THR A N 1
ATOM 863 C CA . THR A 1 109 ? 18.129 1.322 10.090 1.00 94.75 109 THR A CA 1
ATOM 864 C C . THR A 1 109 ? 17.027 2.189 10.710 1.00 94.75 109 THR A C 1
ATOM 866 O O . THR A 1 109 ? 16.576 1.949 11.836 1.00 94.75 109 THR A O 1
ATOM 869 N N . THR A 1 110 ? 16.588 3.207 9.976 1.00 93.19 110 THR A N 1
ATOM 870 C CA . THR A 1 110 ? 15.405 4.009 10.286 1.00 93.19 110 THR A CA 1
ATOM 871 C C . THR A 1 110 ? 14.358 3.871 9.186 1.00 93.19 110 THR A C 1
ATOM 873 O O . THR A 1 110 ? 14.683 3.686 8.013 1.00 93.19 110 THR A O 1
ATOM 876 N N . LEU A 1 111 ? 13.087 3.945 9.572 1.00 90.38 111 LEU A N 1
ATOM 877 C CA . LEU A 1 111 ? 11.958 4.037 8.652 1.00 90.38 111 LEU A CA 1
ATOM 878 C C . LEU A 1 111 ? 11.408 5.469 8.703 1.00 90.38 111 LEU A C 1
ATOM 880 O O . LEU A 1 111 ? 11.110 5.949 9.803 1.00 90.38 111 LEU A O 1
ATOM 884 N N . PRO A 1 112 ? 11.286 6.167 7.561 1.00 91.19 112 PRO A N 1
ATOM 885 C CA . PRO A 1 112 ? 10.665 7.482 7.531 1.00 91.19 112 PRO A CA 1
ATOM 886 C C . PRO A 1 112 ? 9.161 7.357 7.793 1.00 91.19 112 PRO A C 1
ATOM 888 O O . PRO A 1 112 ? 8.517 6.403 7.355 1.00 91.19 112 PRO A O 1
ATOM 891 N N . GLY A 1 113 ? 8.594 8.335 8.491 1.00 88.69 113 GLY A N 1
ATOM 892 C CA . GLY A 1 113 ? 7.160 8.428 8.726 1.00 88.69 113 GLY A CA 1
ATOM 893 C C . GLY A 1 113 ? 6.703 9.874 8.848 1.00 88.69 113 GLY A C 1
ATOM 894 O O . GLY A 1 113 ? 7.512 10.785 9.026 1.00 88.69 113 GLY A O 1
ATOM 895 N N . PHE A 1 114 ? 5.392 10.071 8.780 1.00 89.38 114 PHE A N 1
ATOM 896 C CA . PHE A 1 114 ? 4.762 11.377 8.931 1.00 89.38 114 PHE A CA 1
ATOM 897 C C . PHE A 1 114 ? 3.671 11.303 9.995 1.00 89.38 114 PHE A C 1
ATOM 899 O O . PHE A 1 114 ? 2.894 10.349 10.021 1.00 89.38 114 PHE A O 1
ATOM 906 N N . ILE A 1 115 ? 3.593 12.322 10.848 1.00 88.06 115 ILE A N 1
ATOM 907 C CA . ILE A 1 115 ? 2.482 12.523 11.778 1.00 88.06 115 ILE A CA 1
ATOM 908 C C . ILE A 1 115 ? 1.716 13.763 11.328 1.00 88.06 115 ILE A C 1
ATOM 910 O O . ILE A 1 115 ? 2.283 14.852 11.250 1.00 88.06 115 ILE A O 1
ATOM 914 N N . PHE A 1 116 ?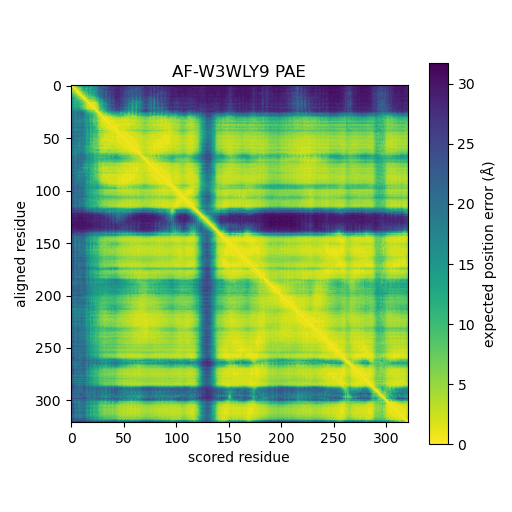 0.420 13.594 11.073 1.00 85.19 116 PHE A N 1
ATOM 915 C CA . PHE A 1 116 ? -0.517 14.695 10.874 1.00 85.19 116 PHE A CA 1
ATOM 916 C C . PHE A 1 116 ? -1.415 14.822 12.102 1.00 85.19 116 PHE A C 1
ATOM 918 O O . PHE A 1 116 ? -2.017 13.840 12.539 1.00 85.19 116 PHE A O 1
ATOM 925 N N . ASN A 1 117 ? -1.524 16.027 12.660 1.00 80.75 117 ASN A N 1
ATOM 926 C CA . ASN A 1 117 ? -2.431 16.298 13.771 1.00 80.75 117 ASN A CA 1
ATOM 927 C C . ASN A 1 117 ? -3.761 16.872 13.258 1.00 80.75 117 ASN A C 1
ATOM 929 O O . ASN A 1 117 ? -3.782 17.792 12.443 1.00 80.75 117 ASN A O 1
ATOM 933 N N . ALA A 1 118 ? -4.882 16.355 13.763 1.00 72.38 118 ALA A N 1
ATOM 934 C CA . ALA A 1 118 ? -6.215 16.834 13.403 1.00 72.38 118 ALA A CA 1
ATOM 935 C C . ALA A 1 118 ? -6.536 18.243 13.954 1.00 72.38 118 ALA A C 1
ATOM 937 O O . ALA A 1 118 ? -7.462 18.892 13.460 1.00 72.38 118 ALA A O 1
ATOM 938 N N . ALA A 1 119 ? -5.785 18.736 14.947 1.00 67.00 119 ALA A N 1
ATOM 939 C CA . ALA A 1 119 ? -5.900 20.096 15.466 1.00 67.00 119 ALA A CA 1
ATOM 940 C C . ALA A 1 119 ? -5.489 21.103 14.383 1.00 67.00 119 ALA A C 1
ATOM 942 O O . ALA A 1 119 ? -4.309 21.294 14.102 1.00 67.00 119 ALA A O 1
ATOM 943 N N . ARG A 1 120 ? -6.479 21.727 13.741 1.00 60.38 120 ARG A N 1
ATOM 944 C CA . ARG A 1 120 ? -6.259 22.672 12.641 1.00 60.38 120 ARG A CA 1
ATOM 945 C C . ARG A 1 120 ? -5.485 23.897 13.119 1.00 60.38 120 ARG A C 1
ATOM 947 O O . ARG A 1 120 ? -5.814 24.488 14.144 1.00 60.38 120 ARG A O 1
ATOM 954 N N . ILE A 1 121 ? -4.544 24.349 12.300 1.00 60.88 121 ILE A N 1
ATOM 955 C CA . ILE A 1 121 ? -3.962 25.682 12.414 1.00 60.88 121 ILE A CA 1
ATOM 956 C C . ILE A 1 121 ? -5.009 26.669 11.892 1.00 60.88 121 ILE A C 1
ATOM 958 O O . ILE A 1 121 ? -5.297 26.721 10.693 1.00 60.88 121 ILE A O 1
ATOM 962 N N . LEU A 1 122 ? -5.605 27.448 12.795 1.00 55.16 122 LEU A N 1
ATOM 963 C CA . LEU A 1 122 ? -6.446 28.578 12.416 1.00 55.16 122 LEU A CA 1
ATOM 964 C C . LEU A 1 122 ? -5.536 29.661 11.832 1.00 55.16 122 LEU A C 1
ATOM 966 O O . LEU A 1 122 ? -4.811 30.339 12.555 1.00 55.16 122 LEU A O 1
ATOM 970 N N . ARG A 1 123 ? -5.536 29.806 10.506 1.00 50.91 123 ARG A N 1
ATOM 971 C CA . ARG A 1 123 ? -4.836 30.911 9.849 1.00 50.91 123 ARG A CA 1
ATOM 972 C C . ARG A 1 123 ? -5.623 32.194 10.092 1.00 50.91 123 ARG A C 1
ATOM 974 O O . ARG A 1 123 ? -6.562 32.474 9.354 1.00 50.91 123 ARG A O 1
ATOM 981 N N . HIS A 1 124 ? -5.244 32.951 11.117 1.00 42.91 124 HIS A N 1
ATOM 982 C CA . HIS A 1 124 ? -5.602 34.360 11.184 1.00 42.91 124 HIS A CA 1
ATOM 983 C C . HIS A 1 124 ? -4.631 35.154 10.306 1.00 42.91 124 HIS A C 1
ATOM 985 O O . HIS A 1 124 ? -3.414 35.037 10.402 1.00 42.91 124 HIS A O 1
ATOM 991 N N . ASP A 1 125 ? -5.206 35.967 9.442 1.00 42.31 125 ASP A N 1
ATOM 992 C CA . ASP A 1 125 ? -4.652 37.041 8.625 1.00 42.31 125 ASP A CA 1
ATOM 993 C C . ASP A 1 125 ? -4.055 38.210 9.444 1.00 42.31 125 ASP A C 1
ATOM 995 O O . ASP A 1 125 ? -4.079 39.363 9.017 1.00 42.31 125 ASP A O 1
ATOM 999 N N . GLN A 1 126 ? -3.491 37.928 10.620 1.00 32.25 126 GLN A N 1
ATOM 1000 C CA . GLN A 1 126 ? -2.818 38.894 11.488 1.00 32.25 126 GLN A CA 1
ATOM 1001 C C . GLN A 1 126 ? -1.458 38.341 11.933 1.00 32.25 126 GLN A C 1
ATOM 1003 O O . GLN A 1 126 ? -1.325 37.130 12.134 1.00 32.25 126 GLN A O 1
ATOM 1008 N N . PRO A 1 127 ? -0.428 39.194 12.087 1.00 35.03 127 PRO A N 1
ATOM 1009 C CA . PRO A 1 127 ? 0.881 38.745 12.534 1.00 35.03 127 PRO A CA 1
ATOM 1010 C C . PRO A 1 127 ? 0.755 38.192 13.956 1.00 35.03 127 PRO A C 1
ATOM 1012 O O . PRO A 1 127 ? 0.369 38.912 14.874 1.00 35.03 127 PRO A O 1
ATOM 1015 N N . LEU A 1 128 ? 1.074 36.907 14.131 1.00 37.00 128 LEU A N 1
ATOM 1016 C CA . LEU A 1 128 ? 1.152 36.267 15.441 1.00 37.00 128 LEU A CA 1
ATOM 1017 C C . LEU A 1 128 ? 2.286 36.922 16.238 1.00 37.00 128 LEU A C 1
ATOM 1019 O O . LEU A 1 128 ? 3.448 36.522 16.151 1.00 37.00 128 LEU A O 1
ATOM 1023 N N . SER A 1 129 ? 1.954 37.948 17.020 1.00 31.92 129 SER A N 1
ATOM 1024 C CA . SER A 1 129 ? 2.767 38.326 18.163 1.00 31.92 129 SER A CA 1
ATOM 1025 C C . SER A 1 129 ? 2.602 37.247 19.228 1.00 31.92 129 SER A C 1
ATOM 1027 O O . SER A 1 129 ? 1.491 36.991 19.682 1.00 31.92 129 SER A O 1
ATOM 1029 N N . SER A 1 130 ? 3.730 36.673 19.642 1.00 34.28 130 SER A N 1
ATOM 1030 C CA . SER A 1 130 ? 3.951 36.058 20.954 1.00 34.28 130 SER A CA 1
ATOM 1031 C C . SER A 1 130 ? 3.072 34.853 21.353 1.00 34.28 130 SER A C 1
ATOM 1033 O O . SER A 1 130 ? 1.943 34.991 21.801 1.00 34.28 130 SER A O 1
ATOM 1035 N N . THR A 1 131 ? 3.705 33.674 21.359 1.00 35.12 131 THR A N 1
ATOM 1036 C CA . THR A 1 131 ? 3.615 32.665 22.445 1.00 35.12 131 THR A CA 1
ATOM 1037 C C . THR A 1 131 ? 2.276 32.014 22.821 1.00 35.12 131 THR A C 1
ATOM 1039 O O . THR A 1 131 ? 2.221 31.371 23.865 1.00 35.12 131 THR A O 1
ATOM 1042 N N . GLU A 1 132 ? 1.239 32.029 21.986 1.00 33.88 132 GLU A N 1
ATOM 1043 C CA . GLU A 1 132 ? 0.018 31.251 22.260 1.00 33.88 132 GLU A CA 1
ATOM 1044 C C . GLU A 1 132 ? -0.374 30.381 21.061 1.00 33.88 132 GLU A C 1
ATOM 1046 O O . GLU A 1 132 ? -0.704 30.878 19.988 1.00 33.88 132 GLU A O 1
ATOM 1051 N N . GLY A 1 133 ? -0.292 29.057 21.240 1.00 31.75 133 GLY A N 1
ATOM 1052 C CA . GLY A 1 133 ? -0.663 28.075 20.217 1.00 31.75 133 GLY A CA 1
ATOM 1053 C C . GLY A 1 133 ? 0.324 26.928 19.998 1.00 31.75 133 GLY A C 1
ATOM 1054 O O . GLY A 1 133 ? 0.264 26.279 18.960 1.00 31.75 133 GLY A O 1
ATOM 1055 N N . LEU A 1 134 ? 1.225 26.632 20.942 1.00 31.95 134 LEU A N 1
ATOM 1056 C CA . LEU A 1 134 ? 1.897 25.331 20.952 1.00 31.95 134 LEU A CA 1
ATOM 1057 C C . LEU A 1 134 ? 0.895 24.294 21.488 1.00 31.95 134 LEU A C 1
ATOM 1059 O O . LEU A 1 134 ? 0.940 23.909 22.656 1.00 31.95 134 LEU A O 1
ATOM 1063 N N . THR A 1 135 ? -0.069 23.882 20.658 1.00 32.75 135 THR A N 1
ATOM 1064 C CA . THR A 1 135 ? -0.832 22.663 20.934 1.00 32.75 135 THR A CA 1
ATOM 1065 C C . THR A 1 135 ? 0.193 21.547 21.031 1.00 32.75 135 THR A C 1
ATOM 1067 O O . THR A 1 135 ? 0.829 21.191 20.040 1.00 32.75 135 THR A O 1
ATOM 1070 N N . VAL A 1 136 ? 0.405 21.055 22.250 1.00 33.22 136 VAL A N 1
ATOM 1071 C CA . VAL A 1 136 ? 1.238 19.890 22.522 1.00 33.22 136 VAL A CA 1
ATOM 1072 C C . VAL A 1 136 ? 0.781 18.796 21.563 1.00 33.22 136 VAL A C 1
ATOM 1074 O O . VAL A 1 136 ? -0.354 18.326 21.649 1.00 33.22 136 VAL A O 1
ATOM 1077 N N . LEU A 1 137 ? 1.648 18.436 20.613 1.00 37.53 137 LEU A N 1
ATOM 1078 C CA . LEU A 1 137 ? 1.503 17.234 19.809 1.00 37.53 137 LEU A CA 1
ATOM 1079 C C . LEU A 1 137 ? 1.467 16.084 20.813 1.00 37.53 137 LEU A C 1
ATOM 1081 O O . LEU A 1 137 ? 2.506 15.655 21.315 1.00 37.53 137 LEU A O 1
ATOM 1085 N N . SER A 1 138 ? 0.268 15.646 21.196 1.00 40.84 138 SER A N 1
ATOM 1086 C CA . SER A 1 138 ? 0.117 14.431 21.979 1.00 40.84 138 SER A CA 1
ATOM 1087 C C . SER A 1 138 ? 0.704 13.302 21.141 1.00 40.84 138 SER A C 1
ATOM 1089 O O . SER A 1 138 ? 0.075 12.822 20.202 1.00 40.84 138 SER A O 1
ATOM 1091 N N . ARG A 1 139 ? 1.942 12.909 21.451 1.00 54.00 139 ARG A N 1
ATOM 1092 C CA . ARG A 1 139 ? 2.623 11.772 20.817 1.00 54.00 139 ARG A CA 1
ATOM 1093 C C . ARG A 1 139 ? 1.966 10.434 21.161 1.00 54.00 139 ARG A C 1
ATOM 1095 O O . ARG A 1 139 ? 2.315 9.423 20.563 1.00 54.00 139 ARG A O 1
ATOM 1102 N N . SER A 1 140 ? 1.029 10.432 22.106 1.00 57.38 140 SER A N 1
ATOM 1103 C CA . SER A 1 140 ? 0.345 9.238 22.580 1.00 57.38 140 SER A CA 1
ATOM 1104 C C . SER A 1 140 ? -1.139 9.332 22.227 1.00 57.38 140 SER A C 1
ATOM 1106 O O . SER A 1 140 ? -1.889 9.990 22.954 1.00 57.38 140 SER A O 1
ATOM 1108 N N . PRO A 1 141 ? -1.582 8.729 21.109 1.00 68.44 141 PRO A N 1
ATOM 1109 C CA . PRO A 1 141 ? -3.007 8.574 20.852 1.00 68.44 141 PRO A CA 1
ATOM 1110 C C . PRO A 1 141 ? -3.651 7.750 21.974 1.00 68.44 141 PRO A C 1
ATOM 1112 O O . PRO A 1 141 ? -2.990 6.923 22.607 1.00 68.44 141 PRO A O 1
ATOM 1115 N N . ASP A 1 142 ? -4.942 7.977 22.216 1.00 78.06 142 ASP A N 1
ATOM 1116 C CA . ASP A 1 142 ? -5.743 7.104 23.075 1.00 78.06 142 ASP A CA 1
ATOM 1117 C C . ASP A 1 142 ? -5.615 5.659 22.553 1.00 78.06 142 ASP A C 1
ATOM 1119 O O . ASP A 1 142 ? -5.954 5.413 21.389 1.00 78.06 142 ASP A O 1
ATOM 1123 N N . PRO A 1 143 ? -5.103 4.706 23.358 1.00 72.38 143 PRO A N 1
ATOM 1124 C CA . PRO A 1 143 ? -4.908 3.332 22.907 1.00 72.38 143 PRO A CA 1
ATOM 1125 C C . PRO A 1 143 ? -6.223 2.674 22.474 1.00 72.38 143 PRO A C 1
ATOM 1127 O O . PRO A 1 143 ? -6.204 1.811 21.604 1.00 72.38 143 PRO A O 1
ATOM 1130 N N . ASN A 1 144 ? -7.369 3.128 22.993 1.00 83.00 144 ASN A N 1
ATOM 1131 C CA . ASN A 1 144 ? -8.686 2.622 22.601 1.00 83.00 144 ASN A CA 1
ATOM 1132 C C . ASN A 1 144 ? -9.185 3.193 21.264 1.00 83.00 144 ASN A C 1
ATOM 1134 O O . ASN A 1 144 ? -10.259 2.821 20.801 1.00 83.00 144 ASN A O 1
ATOM 1138 N N . LYS A 1 145 ? -8.430 4.103 20.640 1.00 87.75 145 LYS A N 1
ATOM 1139 C CA . LYS A 1 145 ? -8.779 4.745 19.363 1.00 87.75 145 LYS A CA 1
ATOM 1140 C C . LYS A 1 145 ? -7.732 4.526 18.276 1.00 87.75 145 LYS A C 1
ATOM 1142 O O . LYS A 1 145 ? -7.756 5.196 17.245 1.00 87.75 145 LYS A O 1
ATOM 1147 N N . LEU A 1 146 ? -6.796 3.606 18.497 1.00 90.94 146 LEU A N 1
ATOM 1148 C CA . LEU A 1 146 ? -5.758 3.302 17.525 1.00 90.94 146 LEU A CA 1
ATOM 1149 C C . LEU A 1 146 ? -6.315 2.393 16.421 1.00 90.94 146 LEU A C 1
ATOM 1151 O O . LEU A 1 146 ? -6.770 1.283 16.697 1.00 90.94 146 LEU A O 1
ATOM 1155 N N . VAL A 1 147 ? -6.244 2.852 15.171 1.00 93.75 147 VAL A N 1
ATOM 1156 C CA . VAL A 1 147 ? -6.707 2.114 13.987 1.00 93.75 147 VAL A CA 1
ATOM 1157 C C . VAL A 1 147 ? -5.523 1.793 13.086 1.00 93.75 147 VAL A C 1
ATOM 1159 O O . VAL A 1 147 ? -4.691 2.664 12.829 1.00 93.75 147 VAL A O 1
ATOM 1162 N N . LEU A 1 148 ? -5.462 0.560 12.586 1.00 95.50 148 LEU A N 1
ATOM 1163 C CA . LEU A 1 148 ? -4.524 0.171 11.535 1.00 95.50 148 LEU A CA 1
ATOM 1164 C C . LEU A 1 148 ? -5.259 0.071 10.199 1.00 95.50 148 LEU A C 1
ATOM 1166 O O . LEU A 1 148 ? -6.211 -0.694 10.082 1.00 95.50 148 LEU A O 1
ATOM 1170 N N . PHE A 1 149 ? -4.804 0.813 9.194 1.00 94.81 149 PHE A N 1
ATOM 1171 C CA . PHE A 1 149 ? -5.317 0.746 7.826 1.00 94.81 149 PHE A CA 1
ATOM 1172 C C . PHE A 1 149 ? -4.233 0.182 6.905 1.00 94.81 149 PHE A C 1
ATOM 1174 O O . PHE A 1 149 ? -3.122 0.710 6.873 1.00 94.81 149 PHE A O 1
ATOM 1181 N N . GLY A 1 150 ? -4.551 -0.894 6.189 1.00 92.44 150 GLY A N 1
ATOM 1182 C CA . GLY A 1 150 ? -3.677 -1.517 5.202 1.00 92.44 150 GLY A CA 1
ATOM 1183 C C . GLY A 1 150 ? -4.312 -1.476 3.819 1.00 92.44 150 GLY A C 1
ATOM 1184 O O . GLY A 1 150 ? -5.387 -2.037 3.636 1.00 92.44 150 GLY A O 1
ATOM 1185 N N . TRP A 1 151 ? -3.633 -0.846 2.862 1.00 87.12 151 TRP A N 1
ATOM 1186 C CA . TRP A 1 151 ? -4.079 -0.688 1.478 1.00 87.12 151 TRP A CA 1
ATOM 1187 C C . TRP A 1 151 ? -3.282 -1.575 0.504 1.00 87.12 151 TRP A C 1
ATOM 1189 O O . TRP A 1 151 ? -2.051 -1.596 0.529 1.00 87.12 151 TRP A O 1
ATOM 1199 N N . SER A 1 152 ? -3.953 -2.299 -0.391 1.00 87.06 152 SER A N 1
ATOM 1200 C CA . SER A 1 152 ? -3.373 -3.262 -1.332 1.00 87.06 152 SER A CA 1
ATOM 1201 C C . SER A 1 152 ? -2.551 -4.346 -0.610 1.00 87.06 152 SER A C 1
ATOM 1203 O O . SER A 1 152 ? -3.050 -5.039 0.276 1.00 87.06 152 SER A O 1
ATOM 1205 N N . ILE A 1 153 ? -1.263 -4.487 -0.944 1.00 88.50 153 ILE A N 1
ATOM 1206 C CA . ILE A 1 153 ? -0.314 -5.360 -0.239 1.00 88.50 153 ILE A CA 1
ATOM 1207 C C . ILE A 1 153 ? -0.244 -5.065 1.268 1.00 88.50 153 ILE A C 1
ATOM 1209 O O . ILE A 1 153 ? -0.023 -5.987 2.059 1.00 88.50 153 ILE A O 1
ATOM 1213 N N . ASP A 1 154 ? -0.486 -3.821 1.691 1.00 89.31 154 ASP A N 1
ATOM 1214 C CA . ASP A 1 154 ? -0.502 -3.481 3.111 1.00 89.31 154 ASP A CA 1
ATOM 1215 C C . ASP A 1 154 ? -1.719 -4.083 3.821 1.00 89.31 154 ASP A C 1
ATOM 1217 O O . ASP A 1 154 ? -1.674 -4.241 5.034 1.00 89.31 154 ASP A O 1
ATOM 1221 N N . GLY A 1 155 ? -2.762 -4.517 3.105 1.00 91.44 155 GLY A N 1
ATOM 1222 C CA . GLY A 1 155 ? -3.830 -5.345 3.669 1.00 91.44 155 GLY A CA 1
ATOM 1223 C C . GLY A 1 155 ? -3.289 -6.669 4.228 1.00 91.44 155 GLY A C 1
ATOM 1224 O O . GLY A 1 155 ? -3.616 -7.056 5.351 1.00 91.44 155 GLY A O 1
ATOM 1225 N N . TYR A 1 156 ? -2.366 -7.328 3.515 1.00 95.88 156 TYR A N 1
ATOM 1226 C CA . TYR A 1 156 ? -1.651 -8.494 4.054 1.00 95.88 156 TYR A CA 1
ATOM 1227 C C . TYR A 1 156 ? -0.740 -8.099 5.225 1.00 95.88 156 TYR A C 1
ATOM 1229 O O . TYR A 1 156 ? -0.737 -8.772 6.256 1.00 95.88 156 TYR A O 1
ATOM 1237 N N . LEU A 1 157 ? 0.048 -7.025 5.090 1.00 96.06 157 LEU A N 1
ATOM 1238 C CA . LEU A 1 157 ? 1.019 -6.632 6.121 1.00 96.06 157 LEU A CA 1
ATOM 1239 C C . LEU A 1 157 ? 0.339 -6.183 7.419 1.00 96.06 157 LEU A C 1
ATOM 1241 O O . LEU A 1 157 ? 0.802 -6.548 8.499 1.00 96.06 157 LEU A O 1
ATOM 1245 N N . ALA A 1 158 ? -0.774 -5.458 7.322 1.00 96.12 158 ALA A N 1
ATOM 1246 C CA . ALA A 1 158 ? -1.598 -5.056 8.450 1.00 96.12 158 ALA A CA 1
ATOM 1247 C C . ALA A 1 158 ? -2.196 -6.281 9.143 1.00 96.12 158 ALA A C 1
ATOM 1249 O O . ALA A 1 158 ? -2.005 -6.447 10.347 1.00 96.12 158 ALA A O 1
ATOM 1250 N N . ALA A 1 159 ? -2.819 -7.192 8.385 1.00 96.88 159 ALA A N 1
ATOM 1251 C CA . ALA A 1 159 ? -3.326 -8.453 8.921 1.00 96.88 159 ALA A CA 1
ATOM 1252 C C . ALA A 1 159 ? -2.213 -9.272 9.594 1.00 96.88 159 ALA A C 1
ATOM 1254 O O . ALA A 1 159 ? -2.392 -9.791 10.695 1.00 96.88 159 ALA A O 1
ATOM 1255 N N . ARG A 1 160 ? -1.024 -9.339 8.981 1.00 97.69 160 ARG A N 1
ATOM 1256 C CA . ARG A 1 160 ? 0.138 -10.024 9.555 1.00 97.69 160 ARG A CA 1
ATOM 1257 C C . ARG A 1 160 ? 0.622 -9.349 10.835 1.00 97.69 160 ARG A C 1
ATOM 1259 O O . ARG A 1 160 ? 0.968 -10.062 11.774 1.00 97.69 160 ARG A O 1
ATOM 1266 N N . ALA A 1 161 ? 0.648 -8.021 10.907 1.00 96.31 161 ALA A N 1
ATOM 1267 C CA . ALA A 1 161 ? 1.061 -7.296 12.105 1.00 96.31 161 ALA A CA 1
ATOM 1268 C C . ALA A 1 161 ? 0.142 -7.613 13.294 1.00 96.31 161 ALA A C 1
ATOM 1270 O O . ALA A 1 161 ? 0.622 -7.936 14.382 1.00 96.31 161 ALA A O 1
ATOM 1271 N N . VAL A 1 162 ? -1.173 -7.640 13.070 1.00 96.56 162 VAL A N 1
ATOM 1272 C CA . VAL A 1 162 ? -2.163 -7.854 14.141 1.00 96.56 162 VAL A CA 1
ATOM 1273 C C . VAL A 1 162 ? -2.335 -9.311 14.572 1.00 96.56 162 VAL A C 1
ATOM 1275 O O . VAL A 1 162 ? -3.130 -9.613 15.456 1.00 96.56 162 VAL A O 1
ATOM 1278 N N . THR A 1 163 ? -1.528 -10.220 14.017 1.00 97.44 163 THR A N 1
ATOM 1279 C CA . THR A 1 163 ? -1.329 -11.569 14.584 1.00 97.44 163 THR A CA 1
ATOM 1280 C C . THR A 1 163 ? -0.427 -11.555 15.824 1.00 97.44 163 THR A C 1
ATOM 1282 O O . THR A 1 163 ? -0.267 -12.577 16.486 1.00 97.44 163 THR A O 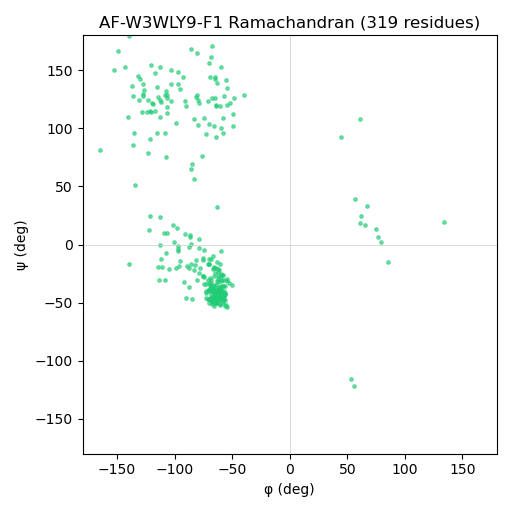1
ATOM 1285 N N . SER A 1 164 ? 0.244 -10.434 16.109 1.00 95.62 164 SER A N 1
ATOM 1286 C CA . SER A 1 164 ? 1.151 -10.286 17.259 1.00 95.62 164 SER A CA 1
ATOM 1287 C C . SER A 1 164 ? 1.044 -8.926 17.957 1.00 95.62 164 SER A C 1
ATOM 1289 O O . SER A 1 164 ? 1.506 -8.788 19.086 1.00 95.62 164 SER A O 1
ATOM 1291 N N . GLU A 1 165 ? 0.449 -7.925 17.308 1.00 94.06 165 GLU A N 1
ATOM 1292 C CA . GLU A 1 165 ? 0.198 -6.600 17.870 1.00 94.06 165 GLU A CA 1
ATOM 1293 C C . GLU A 1 165 ? -1.307 -6.370 18.045 1.00 94.06 165 GLU A C 1
ATOM 1295 O O . GLU A 1 165 ? -2.037 -6.209 17.070 1.00 94.06 165 GLU A O 1
ATOM 1300 N N . HIS A 1 166 ? -1.769 -6.337 19.294 1.00 93.06 166 HIS A N 1
ATOM 1301 C CA . HIS A 1 166 ? -3.197 -6.293 19.630 1.00 93.06 166 HIS A CA 1
ATOM 1302 C C . HIS A 1 166 ? -3.650 -4.945 20.204 1.00 93.06 166 HIS A C 1
ATOM 1304 O O . HIS A 1 166 ? -4.770 -4.836 20.692 1.00 93.06 166 HIS A O 1
ATOM 1310 N N . ARG A 1 167 ? -2.804 -3.905 20.164 1.00 92.12 167 ARG A N 1
ATOM 1311 C CA . ARG A 1 167 ? -3.169 -2.557 20.641 1.00 92.12 167 ARG A CA 1
ATOM 1312 C C . ARG A 1 167 ? -4.187 -1.834 19.754 1.00 92.12 167 ARG A C 1
ATOM 1314 O O . ARG A 1 167 ? -4.687 -0.793 20.160 1.00 92.12 167 ARG A O 1
ATOM 1321 N N . PHE A 1 168 ? -4.462 -2.330 18.549 1.00 92.69 168 PHE A N 1
ATOM 1322 C CA . PHE A 1 168 ? -5.395 -1.690 17.624 1.00 92.69 168 PHE A CA 1
ATOM 1323 C C . PHE A 1 168 ? -6.844 -2.010 17.992 1.00 92.69 168 PHE A C 1
ATOM 1325 O O . PHE A 1 168 ? -7.235 -3.179 18.032 1.00 92.69 168 PHE A O 1
ATOM 1332 N N . ALA A 1 169 ? -7.634 -0.956 18.198 1.00 93.38 169 ALA A N 1
ATOM 1333 C CA . ALA A 1 169 ? -9.066 -1.035 18.458 1.00 93.38 169 ALA A CA 1
ATOM 1334 C C . ALA A 1 169 ? -9.848 -1.485 17.215 1.00 93.38 169 ALA A C 1
ATOM 1336 O O . ALA A 1 169 ? -10.817 -2.228 17.330 1.00 93.38 169 ALA A O 1
ATOM 1337 N N . ALA A 1 170 ? -9.395 -1.083 16.023 1.00 95.69 170 ALA A N 1
ATOM 1338 C CA . ALA A 1 170 ? -9.928 -1.576 14.760 1.00 95.69 170 ALA A CA 1
ATOM 1339 C C . ALA A 1 170 ? -8.834 -1.736 13.700 1.00 95.69 170 ALA A C 1
ATOM 1341 O O . ALA A 1 170 ? -7.818 -1.034 13.705 1.00 95.69 170 ALA A O 1
ATOM 1342 N N . VAL A 1 171 ? -9.067 -2.656 12.769 1.00 97.00 171 VAL A N 1
ATOM 1343 C CA . VAL A 1 171 ? -8.193 -2.927 11.625 1.00 97.00 171 VAL A CA 1
ATOM 1344 C C . VAL A 1 171 ? -9.017 -2.846 10.350 1.00 97.00 171 VAL A C 1
ATOM 1346 O O . VAL A 1 171 ? -10.101 -3.417 10.271 1.00 97.00 171 VAL A O 1
ATOM 1349 N N . ILE A 1 172 ? -8.509 -2.142 9.349 1.00 96.81 172 ILE A N 1
ATOM 1350 C CA . ILE A 1 172 ? -9.153 -1.964 8.053 1.00 96.81 172 ILE A CA 1
ATOM 1351 C C . ILE A 1 172 ? -8.218 -2.530 6.984 1.00 96.81 172 ILE A C 1
ATOM 1353 O O . ILE A 1 172 ? -7.068 -2.100 6.884 1.00 96.81 172 ILE A O 1
ATOM 1357 N N . LEU A 1 173 ? -8.704 -3.501 6.216 1.00 95.56 173 LEU A N 1
ATOM 1358 C CA . LEU A 1 173 ? -7.936 -4.214 5.197 1.00 95.56 173 LEU A CA 1
ATOM 1359 C C . LEU A 1 173 ? -8.552 -3.966 3.822 1.00 95.56 173 LEU A C 1
ATOM 1361 O O . LEU A 1 173 ? -9.688 -4.379 3.584 1.00 95.56 173 LEU A O 1
ATOM 1365 N N . ASP A 1 174 ? -7.805 -3.300 2.948 1.00 89.38 174 ASP A N 1
ATOM 1366 C CA . ASP A 1 174 ? -8.309 -2.742 1.700 1.00 89.38 174 ASP A CA 1
ATOM 1367 C C . ASP A 1 174 ? -7.400 -2.989 0.483 1.00 89.38 174 ASP A C 1
ATOM 1369 O O . ASP A 1 174 ? -6.587 -2.157 0.121 1.00 89.38 174 ASP A O 1
ATOM 1373 N N . ASP A 1 175 ? -7.458 -4.098 -0.231 1.00 86.19 175 ASP A N 1
ATOM 1374 C CA . ASP A 1 175 ? -8.334 -5.242 -0.042 1.00 86.19 175 ASP A CA 1
ATOM 1375 C C . ASP A 1 175 ? -7.823 -6.187 1.065 1.00 86.19 175 ASP A C 1
ATOM 1377 O O . ASP A 1 175 ? -6.662 -6.153 1.488 1.00 86.19 175 ASP A O 1
ATOM 1381 N N . GLY A 1 176 ? -8.685 -7.086 1.540 1.00 87.44 176 GLY A N 1
ATOM 1382 C CA . GLY A 1 176 ? -8.251 -8.191 2.398 1.00 87.44 176 GLY A CA 1
ATOM 1383 C C . GLY A 1 176 ? -7.378 -9.200 1.647 1.00 87.44 176 GLY A C 1
ATOM 1384 O O . GLY A 1 176 ? -7.806 -9.765 0.646 1.00 87.44 176 GLY A O 1
ATOM 1385 N N . VAL A 1 177 ? -6.176 -9.500 2.152 1.00 93.31 177 VAL A N 1
ATOM 1386 C CA . VAL A 1 177 ? -5.239 -1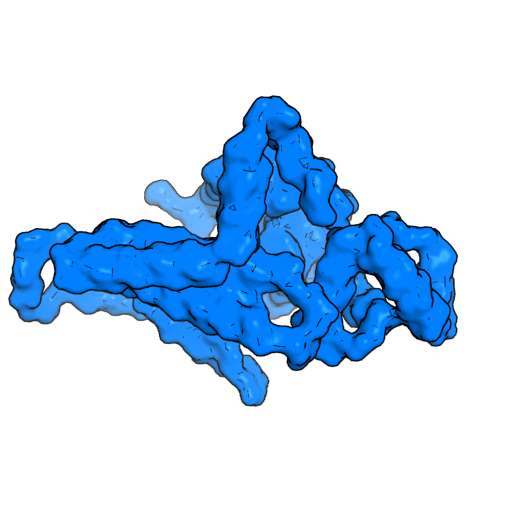0.418 1.477 1.00 93.31 177 VAL A CA 1
ATOM 1387 C C . VAL A 1 177 ? -4.820 -11.569 2.387 1.00 93.31 177 VAL A C 1
ATOM 1389 O O . VAL A 1 177 ? -4.129 -11.363 3.384 1.00 93.31 177 VAL A O 1
ATOM 1392 N N . PHE A 1 178 ? -5.214 -12.796 2.030 1.00 95.69 178 PHE A N 1
ATOM 1393 C CA . PHE A 1 178 ? -4.810 -14.011 2.745 1.00 95.69 178 PHE A CA 1
ATOM 1394 C C . PHE A 1 178 ? -3.454 -14.553 2.264 1.00 95.69 178 PHE A C 1
ATOM 1396 O O . PHE A 1 178 ? -2.587 -14.860 3.081 1.00 95.69 178 PHE A O 1
ATOM 1403 N N . ASP A 1 179 ? -3.271 -14.635 0.946 1.00 94.56 179 ASP A N 1
ATOM 1404 C CA . ASP A 1 179 ? -2.108 -15.163 0.234 1.00 94.56 179 ASP A CA 1
ATOM 1405 C C . ASP A 1 179 ? -1.738 -14.209 -0.911 1.00 94.56 179 ASP A C 1
ATOM 1407 O O . ASP A 1 179 ? -2.274 -14.268 -2.024 1.00 94.56 179 ASP A O 1
ATOM 1411 N N . PHE A 1 180 ? -0.781 -13.320 -0.646 1.00 92.56 180 PHE A N 1
ATOM 1412 C CA . PHE A 1 180 ? -0.311 -12.349 -1.636 1.00 92.56 180 PHE A CA 1
ATOM 1413 C C . PHE A 1 180 ? 0.402 -13.022 -2.818 1.00 92.56 180 PHE A C 1
ATOM 1415 O O . PHE A 1 180 ? 0.365 -12.529 -3.947 1.00 92.56 180 PHE A O 1
ATOM 1422 N N . GLY A 1 181 ? 1.000 -14.197 -2.602 1.00 89.88 181 GLY A N 1
ATOM 1423 C CA . GLY A 1 181 ? 1.645 -14.964 -3.663 1.00 89.88 181 GLY A CA 1
ATOM 1424 C C . GLY A 1 181 ? 0.674 -15.428 -4.753 1.00 89.88 181 GLY A C 1
ATOM 1425 O O . GLY A 1 181 ? 1.123 -15.838 -5.826 1.00 89.88 181 GLY A O 1
ATOM 1426 N N . SER A 1 182 ? -0.642 -15.389 -4.513 1.00 88.31 182 SER A N 1
ATOM 1427 C CA . SER A 1 182 ? -1.664 -15.675 -5.530 1.00 88.31 182 SER A CA 1
ATOM 1428 C C . SER A 1 182 ? -1.588 -14.711 -6.723 1.00 88.31 182 SER A C 1
ATOM 1430 O O . SER A 1 182 ? -1.671 -15.168 -7.864 1.00 88.31 182 SER A O 1
ATOM 1432 N N . ALA A 1 183 ? -1.279 -13.427 -6.496 1.00 85.44 183 ALA A N 1
ATOM 1433 C CA . ALA A 1 183 ? -1.159 -12.408 -7.547 1.00 85.44 183 ALA A CA 1
ATOM 1434 C C . ALA A 1 183 ? -0.101 -12.753 -8.612 1.00 85.44 183 ALA A C 1
ATOM 1436 O O . ALA A 1 183 ? -0.201 -12.337 -9.765 1.00 85.44 183 ALA A O 1
ATOM 1437 N N . PHE A 1 184 ? 0.903 -13.553 -8.245 1.00 85.12 184 PHE A N 1
ATOM 1438 C CA . PHE A 1 184 ? 1.964 -13.998 -9.149 1.00 85.12 184 PHE A CA 1
ATOM 1439 C C . PHE A 1 184 ? 1.696 -15.374 -9.767 1.00 85.12 184 PHE A C 1
ATOM 1441 O O . PHE A 1 184 ? 2.379 -15.747 -10.717 1.00 85.12 184 PHE A O 1
ATOM 1448 N N . ARG A 1 185 ? 0.736 -16.143 -9.237 1.00 84.06 185 ARG A N 1
ATOM 1449 C CA . ARG A 1 185 ? 0.483 -17.541 -9.627 1.00 84.06 185 ARG A CA 1
ATOM 1450 C C . ARG A 1 185 ? -0.793 -17.733 -10.436 1.00 84.06 185 ARG A C 1
ATOM 1452 O O . ARG A 1 185 ? -0.811 -18.625 -11.275 1.00 84.06 185 ARG A O 1
ATOM 1459 N N . THR A 1 186 ? -1.827 -16.919 -10.229 1.00 77.56 186 THR A N 1
ATOM 1460 C CA . THR A 1 186 ? -3.149 -17.107 -10.861 1.00 77.56 186 THR A CA 1
ATOM 1461 C C . THR A 1 186 ? -3.087 -17.108 -12.391 1.00 77.56 186 THR A C 1
ATOM 1463 O O . THR A 1 186 ? -3.779 -17.891 -13.035 1.00 77.56 186 THR A O 1
ATOM 1466 N N . SER A 1 187 ? -2.212 -16.290 -12.979 1.00 71.56 187 SER A N 1
ATOM 1467 C CA . SER A 1 187 ? -2.019 -16.220 -14.436 1.00 71.56 187 SER A CA 1
ATOM 1468 C C . SER A 1 187 ? -0.997 -17.230 -14.974 1.00 71.56 187 SER A C 1
ATOM 1470 O O . SER A 1 187 ? -0.750 -17.271 -16.180 1.00 71.56 187 SER A O 1
ATOM 1472 N N . LEU A 1 188 ? -0.366 -18.031 -14.107 1.00 79.12 188 LEU A N 1
ATOM 1473 C CA . LEU A 1 188 ? 0.627 -19.021 -14.510 1.00 79.12 188 LEU A CA 1
ATOM 1474 C C . LEU A 1 188 ? -0.027 -20.386 -14.754 1.00 79.12 188 LEU A C 1
ATOM 1476 O O . LEU A 1 188 ? -0.928 -20.792 -14.018 1.00 79.12 188 LEU A O 1
ATOM 1480 N N . PRO A 1 189 ? 0.454 -21.153 -15.748 1.00 80.69 189 PRO A N 1
ATOM 1481 C CA . PRO A 1 189 ? 0.026 -22.531 -15.923 1.00 80.69 189 PRO A CA 1
ATOM 1482 C C . PRO A 1 189 ? 0.249 -23.356 -14.652 1.00 80.69 189 PRO A C 1
ATOM 1484 O O . PRO A 1 189 ? 1.293 -23.258 -14.006 1.00 80.69 189 PRO A O 1
ATOM 1487 N N . SER A 1 190 ? -0.686 -24.247 -14.334 1.00 79.38 190 SER A N 1
ATOM 1488 C CA . SER A 1 190 ? -0.669 -25.055 -13.107 1.00 79.38 190 SER A CA 1
ATOM 1489 C C . SER A 1 190 ? 0.584 -25.927 -12.941 1.00 79.38 190 SER A C 1
ATOM 1491 O O . SER A 1 190 ? 0.996 -26.193 -11.811 1.00 79.38 190 SER A O 1
ATOM 1493 N N . PHE A 1 191 ? 1.256 -26.310 -14.035 1.00 82.94 191 PHE A N 1
ATOM 1494 C CA . PHE A 1 191 ? 2.528 -27.038 -13.969 1.00 82.94 191 PHE A CA 1
ATOM 1495 C C . PHE A 1 191 ? 3.671 -26.209 -13.355 1.00 82.94 191 PHE A C 1
ATOM 1497 O O . PHE A 1 191 ? 4.648 -26.788 -12.887 1.00 82.94 191 PHE A O 1
ATOM 1504 N N . VAL A 1 192 ? 3.572 -24.874 -13.322 1.00 82.50 192 VAL A N 1
ATOM 1505 C CA . VAL A 1 192 ? 4.600 -24.014 -12.717 1.00 82.50 192 VAL A CA 1
ATOM 1506 C C . VAL A 1 192 ? 4.694 -24.245 -11.210 1.00 82.50 192 VAL A C 1
ATOM 1508 O O . VAL A 1 192 ? 5.801 -24.267 -10.685 1.00 82.50 192 VAL A O 1
ATOM 1511 N N . ASN A 1 193 ? 3.579 -24.525 -10.527 1.00 75.50 193 ASN A N 1
ATOM 1512 C CA . ASN A 1 193 ? 3.607 -24.884 -9.104 1.00 75.50 193 ASN A CA 1
ATOM 1513 C C . ASN A 1 193 ? 4.434 -26.160 -8.867 1.00 75.50 193 ASN A C 1
ATOM 1515 O O . ASN A 1 193 ? 5.304 -26.176 -8.003 1.00 75.50 193 ASN A O 1
ATOM 1519 N N . TYR A 1 194 ? 4.264 -27.179 -9.718 1.00 82.00 194 TYR A N 1
ATOM 1520 C CA . TYR A 1 194 ? 5.086 -28.394 -9.669 1.00 82.00 194 TYR A CA 1
ATOM 1521 C C . TYR A 1 194 ? 6.580 -28.101 -9.894 1.00 82.00 194 TYR A C 1
ATOM 1523 O O . TYR A 1 194 ? 7.440 -28.692 -9.242 1.00 82.00 194 TYR A O 1
ATOM 1531 N N . LEU A 1 195 ? 6.913 -27.173 -10.799 1.00 84.75 195 LEU A N 1
ATOM 1532 C CA . LEU A 1 195 ? 8.301 -26.756 -11.023 1.00 84.75 195 LEU A CA 1
ATOM 1533 C C . LEU A 1 195 ? 8.896 -26.039 -9.806 1.00 84.75 195 LEU A C 1
ATOM 1535 O O . LEU A 1 195 ? 10.073 -26.251 -9.500 1.00 84.75 195 LEU A O 1
ATOM 1539 N N . THR A 1 196 ? 8.098 -25.218 -9.119 1.00 80.62 196 THR A N 1
ATOM 1540 C CA . THR A 1 196 ? 8.497 -24.530 -7.884 1.00 80.62 196 THR A CA 1
ATOM 1541 C C . THR A 1 196 ? 8.829 -25.541 -6.791 1.00 80.62 196 THR A C 1
ATOM 1543 O O . THR A 1 196 ? 9.917 -25.469 -6.219 1.00 80.62 196 THR A O 1
ATOM 1546 N N . ASP A 1 197 ? 7.978 -26.551 -6.590 1.00 80.31 197 ASP A N 1
ATOM 1547 C CA . ASP A 1 197 ? 8.197 -27.616 -5.599 1.00 80.31 197 ASP A CA 1
ATOM 1548 C C . ASP A 1 197 ? 9.461 -28.442 -5.888 1.00 80.31 197 ASP A C 1
ATOM 1550 O O . ASP A 1 197 ? 10.143 -28.920 -4.979 1.00 80.31 197 ASP A O 1
ATOM 1554 N N . LYS A 1 198 ? 9.809 -28.609 -7.170 1.00 86.19 198 LYS A N 1
ATOM 1555 C CA . LYS A 1 198 ? 11.025 -29.311 -7.607 1.00 86.19 198 LYS A CA 1
ATOM 1556 C C . LYS A 1 198 ? 12.273 -28.423 -7.655 1.00 86.19 198 LYS A C 1
ATOM 1558 O O . LYS A 1 198 ? 13.338 -28.937 -7.991 1.00 86.19 198 LYS A O 1
ATOM 1563 N N . ASN A 1 199 ? 12.177 -27.137 -7.306 1.00 86.50 199 ASN A N 1
ATOM 1564 C CA . ASN A 1 199 ? 13.266 -26.152 -7.384 1.00 86.50 199 ASN A CA 1
ATOM 1565 C C . ASN A 1 199 ? 13.878 -26.011 -8.793 1.00 86.50 199 ASN A C 1
ATOM 1567 O O . ASN A 1 199 ? 15.092 -25.876 -8.959 1.00 86.50 199 ASN A O 1
ATOM 1571 N N . TRP A 1 200 ? 13.050 -26.053 -9.842 1.00 89.00 200 TRP A N 1
ATOM 1572 C CA . TRP A 1 200 ? 13.500 -25.891 -11.233 1.00 89.00 200 TRP A CA 1
ATOM 1573 C C . TRP A 1 200 ? 13.647 -24.412 -11.623 1.00 89.00 200 TRP A C 1
ATOM 1575 O O . TRP A 1 200 ? 13.070 -23.934 -12.603 1.00 89.00 200 TRP A O 1
ATOM 1585 N N . ASP A 1 201 ? 14.462 -23.682 -10.865 1.00 90.81 201 ASP A N 1
ATOM 1586 C CA . ASP A 1 201 ? 14.545 -22.215 -10.894 1.00 90.81 201 ASP A CA 1
ATOM 1587 C C . ASP A 1 201 ? 14.937 -21.657 -12.265 1.00 90.81 201 ASP A C 1
ATOM 1589 O O . ASP A 1 201 ? 14.414 -20.634 -12.708 1.00 90.81 201 ASP A O 1
ATOM 1593 N N . LYS A 1 202 ? 15.812 -22.360 -12.996 1.00 90.12 202 LYS A N 1
ATOM 1594 C CA . LYS A 1 202 ? 16.194 -21.972 -14.363 1.00 90.12 202 LYS A CA 1
ATOM 1595 C C . LYS A 1 202 ? 14.995 -22.000 -15.312 1.00 90.12 202 LYS A C 1
ATOM 1597 O O . LYS A 1 202 ? 14.809 -21.059 -16.082 1.00 90.12 202 LYS A O 1
ATOM 1602 N N . THR A 1 203 ? 14.184 -23.054 -15.238 1.00 88.81 203 THR A N 1
ATOM 1603 C CA . THR A 1 203 ? 12.993 -23.240 -16.076 1.00 88.81 203 THR A CA 1
ATOM 1604 C C . THR A 1 203 ? 11.924 -22.212 -15.724 1.00 88.81 203 THR A C 1
ATOM 1606 O O . THR A 1 203 ? 11.398 -21.550 -16.616 1.00 88.81 203 THR A O 1
ATOM 1609 N N . ILE A 1 204 ? 11.671 -22.005 -14.428 1.00 89.00 204 ILE A N 1
ATOM 1610 C CA . ILE A 1 204 ? 10.759 -20.969 -13.925 1.00 89.00 204 ILE A CA 1
ATOM 1611 C C . ILE A 1 204 ? 11.196 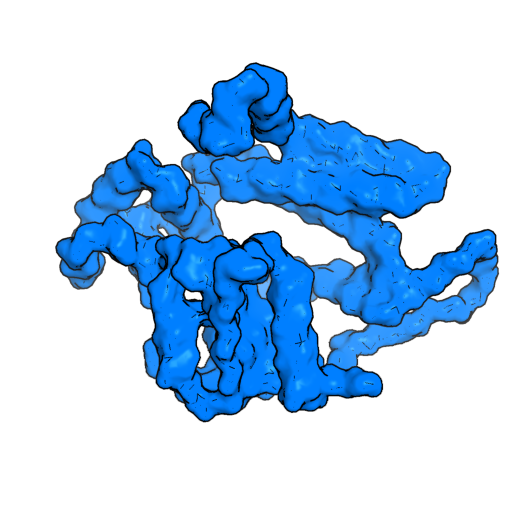-19.588 -14.418 1.00 89.00 204 ILE A C 1
ATOM 1613 O O . ILE A 1 204 ? 10.392 -18.845 -14.974 1.00 89.00 204 ILE A O 1
ATOM 1617 N N . GLY A 1 205 ? 12.487 -19.269 -14.302 1.00 89.00 205 GLY A N 1
ATOM 1618 C CA . GLY A 1 205 ? 13.034 -18.007 -14.788 1.00 89.00 205 GLY A CA 1
ATOM 1619 C C . GLY A 1 205 ? 12.809 -17.803 -16.289 1.00 89.00 205 GLY A C 1
ATOM 1620 O O . GLY A 1 205 ? 12.458 -16.706 -16.711 1.00 89.00 205 GLY A O 1
ATOM 1621 N N . VAL A 1 206 ? 12.959 -18.846 -17.114 1.00 88.56 206 VAL A N 1
ATOM 1622 C CA . VAL A 1 206 ? 12.664 -18.760 -18.558 1.00 88.56 206 VAL A CA 1
ATOM 1623 C C . VAL A 1 206 ? 11.180 -18.488 -18.807 1.00 88.56 206 VAL A C 1
ATOM 1625 O O . VAL A 1 206 ? 10.858 -17.619 -19.620 1.00 88.56 206 VAL A O 1
ATOM 1628 N N . ILE A 1 207 ? 10.285 -19.178 -18.096 1.00 88.19 207 ILE A N 1
ATOM 1629 C CA . ILE A 1 207 ? 8.832 -18.994 -18.220 1.00 88.19 207 ILE A CA 1
ATOM 1630 C C . ILE A 1 207 ? 8.448 -17.558 -17.857 1.00 88.19 207 ILE A C 1
ATOM 1632 O O . ILE A 1 207 ? 7.821 -16.871 -18.661 1.00 88.19 207 ILE A O 1
ATOM 1636 N N . LEU A 1 208 ? 8.888 -17.071 -16.695 1.00 88.50 208 LEU A N 1
ATOM 1637 C CA . LEU A 1 208 ? 8.552 -15.735 -16.199 1.00 88.50 208 LEU A CA 1
ATOM 1638 C C . LEU A 1 208 ? 9.140 -14.618 -17.064 1.00 88.50 208 LEU A C 1
ATOM 1640 O O . LEU A 1 208 ? 8.452 -13.639 -17.362 1.00 88.50 208 LEU A O 1
ATOM 1644 N N . ARG A 1 209 ? 10.385 -14.770 -17.539 1.00 88.31 209 ARG A N 1
ATOM 1645 C CA . ARG A 1 209 ? 10.985 -13.816 -18.487 1.00 88.31 209 ARG A CA 1
ATOM 1646 C C . ARG A 1 209 ? 10.253 -13.792 -19.820 1.00 88.31 209 ARG A C 1
ATOM 1648 O O . ARG A 1 209 ? 10.158 -12.734 -20.433 1.00 88.31 209 ARG A O 1
ATOM 1655 N N . THR A 1 210 ? 9.742 -14.934 -20.272 1.00 86.44 210 THR A N 1
ATOM 1656 C CA . THR A 1 210 ? 8.951 -15.009 -21.504 1.00 86.44 210 THR A CA 1
ATOM 1657 C C . THR A 1 210 ? 7.588 -14.354 -21.306 1.00 86.44 210 THR A C 1
ATOM 1659 O O . THR A 1 210 ? 7.223 -13.497 -22.103 1.00 86.44 210 THR A O 1
ATOM 1662 N N . ALA A 1 211 ? 6.882 -14.660 -20.213 1.00 83.62 211 ALA A N 1
ATOM 1663 C CA . ALA A 1 211 ? 5.602 -14.034 -19.873 1.00 83.62 211 ALA A CA 1
ATOM 1664 C C . ALA A 1 211 ? 5.722 -12.502 -19.771 1.00 83.62 211 ALA A C 1
ATOM 1666 O O . ALA A 1 211 ? 4.953 -11.774 -20.396 1.00 83.62 211 ALA A O 1
ATOM 1667 N N . SER A 1 212 ? 6.772 -12.007 -19.108 1.00 84.62 212 SER A N 1
ATOM 1668 C CA . SER A 1 212 ? 7.074 -10.571 -18.977 1.00 84.62 212 SER A CA 1
ATOM 1669 C C . SER A 1 212 ? 7.308 -9.846 -20.313 1.00 84.62 212 SER A C 1
ATOM 1671 O O . SER A 1 212 ? 7.289 -8.619 -20.358 1.00 84.62 212 SER A O 1
ATOM 1673 N N . ARG A 1 213 ? 7.571 -10.555 -21.419 1.00 83.94 213 ARG A N 1
ATOM 1674 C CA . ARG A 1 213 ? 7.693 -9.925 -22.750 1.00 83.94 213 ARG A CA 1
ATOM 1675 C C . ARG A 1 213 ? 6.341 -9.602 -23.375 1.00 83.94 213 ARG A C 1
ATOM 1677 O O . ARG A 1 213 ? 6.277 -8.716 -24.222 1.00 83.94 213 ARG A O 1
ATOM 1684 N N . PHE A 1 214 ? 5.295 -10.321 -22.978 1.00 80.75 214 PHE A N 1
ATOM 1685 C CA . PHE A 1 214 ? 3.962 -10.223 -23.572 1.00 80.75 214 PHE A CA 1
ATOM 1686 C C . PHE A 1 214 ? 2.935 -9.595 -22.625 1.00 80.75 214 PHE A C 1
ATOM 1688 O O . PHE A 1 214 ? 1.925 -9.076 -23.093 1.00 80.75 214 PHE A O 1
ATOM 1695 N N . ASP A 1 215 ? 3.218 -9.574 -21.322 1.00 79.06 215 ASP A N 1
ATOM 1696 C CA . ASP A 1 215 ? 2.366 -8.985 -20.292 1.00 79.06 215 ASP A CA 1
ATOM 1697 C C . ASP A 1 215 ? 3.119 -7.885 -19.522 1.00 79.06 215 ASP A C 1
ATOM 1699 O O . ASP A 1 215 ? 4.100 -8.131 -18.814 1.00 79.06 215 ASP A O 1
ATOM 1703 N N . ASN A 1 216 ? 2.643 -6.642 -19.663 1.00 79.31 216 ASN A N 1
ATOM 1704 C CA . ASN A 1 216 ? 3.231 -5.480 -18.996 1.00 79.31 216 ASN A CA 1
ATOM 1705 C C . ASN A 1 216 ? 3.003 -5.482 -17.479 1.00 79.31 216 ASN A C 1
ATOM 1707 O O . ASN A 1 216 ? 3.867 -4.986 -16.757 1.00 79.31 216 ASN A O 1
ATOM 1711 N N . GLY A 1 217 ? 1.872 -6.014 -17.007 1.00 77.12 217 GLY A N 1
ATOM 1712 C CA . GLY A 1 217 ? 1.558 -6.130 -15.585 1.00 77.12 217 GLY A CA 1
ATOM 1713 C C . GLY A 1 217 ? 2.454 -7.165 -14.918 1.00 77.12 217 GLY A C 1
ATOM 1714 O O . GLY A 1 217 ? 3.089 -6.859 -13.912 1.00 77.12 217 GLY A O 1
ATOM 1715 N N . ALA A 1 218 ? 2.618 -8.336 -15.543 1.00 78.75 218 ALA A N 1
ATOM 1716 C CA . ALA A 1 218 ? 3.554 -9.360 -15.074 1.00 78.75 218 ALA A CA 1
ATOM 1717 C C . ALA A 1 218 ? 5.000 -8.841 -15.058 1.00 78.75 218 ALA A C 1
ATOM 1719 O O . ALA A 1 218 ? 5.716 -9.017 -14.070 1.00 78.75 218 ALA A O 1
ATOM 1720 N N . ARG A 1 219 ? 5.420 -8.138 -16.123 1.00 85.44 219 ARG A N 1
ATOM 1721 C CA . ARG A 1 219 ? 6.746 -7.507 -16.190 1.00 85.44 219 ARG A CA 1
ATOM 1722 C C . ARG A 1 219 ? 6.956 -6.524 -15.048 1.00 85.44 219 ARG A C 1
ATOM 1724 O O . ARG A 1 219 ? 7.978 -6.589 -14.372 1.00 85.44 219 ARG A O 1
ATOM 1731 N N . TRP A 1 220 ? 6.005 -5.615 -14.846 1.00 85.44 220 TRP A N 1
ATOM 1732 C CA . TRP A 1 220 ? 6.082 -4.626 -13.779 1.00 85.44 220 TRP A CA 1
ATOM 1733 C C . TRP A 1 220 ? 6.107 -5.295 -12.401 1.00 85.44 220 TRP A C 1
ATOM 1735 O O . TRP A 1 220 ? 7.000 -4.997 -11.615 1.00 85.44 220 TRP A O 1
ATOM 1745 N N . GLY A 1 221 ? 5.210 -6.249 -12.134 1.00 85.19 221 GLY A N 1
ATOM 1746 C CA . GLY A 1 221 ? 5.128 -6.948 -10.851 1.00 85.19 221 GLY A CA 1
ATOM 1747 C C . GLY A 1 221 ? 6.423 -7.678 -10.495 1.00 85.19 221 GLY A C 1
ATOM 1748 O O . GLY A 1 221 ? 6.921 -7.542 -9.380 1.00 85.19 221 GLY A O 1
ATOM 1749 N N . ILE A 1 222 ? 7.028 -8.381 -11.460 1.00 89.12 222 ILE A N 1
ATOM 1750 C CA . ILE A 1 222 ? 8.313 -9.067 -11.273 1.00 89.12 222 ILE A CA 1
ATOM 1751 C C . ILE A 1 222 ? 9.444 -8.065 -11.025 1.00 89.12 222 ILE A C 1
ATOM 1753 O O . ILE A 1 222 ? 10.200 -8.226 -10.071 1.00 89.12 222 ILE A O 1
ATOM 1757 N N . LEU A 1 223 ? 9.583 -7.029 -11.858 1.00 89.69 223 LEU A N 1
ATOM 1758 C CA . LEU A 1 223 ? 10.668 -6.052 -11.708 1.00 89.69 223 LEU A CA 1
ATOM 1759 C C . LEU A 1 223 ? 10.533 -5.240 -10.415 1.00 89.69 223 LEU A C 1
ATOM 1761 O O . LEU A 1 223 ? 11.540 -4.952 -9.768 1.00 89.69 223 LEU A O 1
ATOM 1765 N N . ASN A 1 224 ? 9.303 -4.911 -10.020 1.00 88.94 224 ASN A N 1
ATOM 1766 C CA . ASN A 1 224 ? 9.015 -4.246 -8.760 1.00 88.94 224 ASN A CA 1
ATOM 1767 C C . ASN A 1 224 ? 9.356 -5.140 -7.566 1.00 88.94 224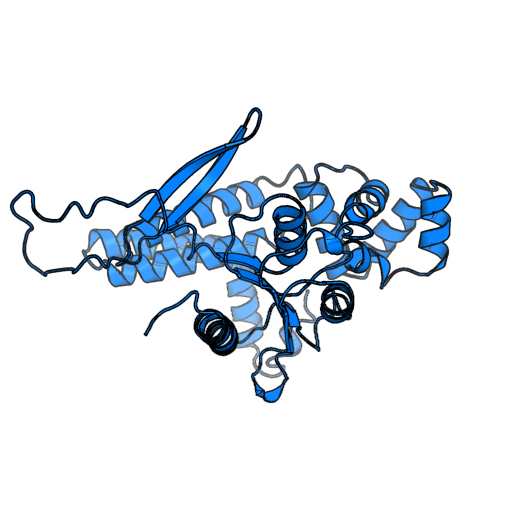 ASN A C 1
ATOM 1769 O O . ASN A 1 224 ? 10.074 -4.689 -6.683 1.00 88.94 224 ASN A O 1
ATOM 1773 N N . ALA A 1 225 ? 8.935 -6.409 -7.578 1.00 91.62 225 ALA A N 1
ATOM 1774 C CA . ALA A 1 225 ? 9.256 -7.361 -6.516 1.00 91.62 225 ALA A CA 1
ATOM 1775 C C . ALA A 1 225 ? 10.767 -7.605 -6.384 1.00 91.62 225 ALA A C 1
ATOM 1777 O O . ALA A 1 225 ? 11.284 -7.669 -5.274 1.00 91.62 225 ALA A O 1
ATOM 1778 N N . LYS A 1 226 ? 11.503 -7.687 -7.502 1.00 93.38 226 LYS A N 1
ATOM 1779 C CA . LYS A 1 226 ? 12.973 -7.786 -7.482 1.00 93.38 226 LYS A CA 1
ATOM 1780 C C . LYS A 1 226 ? 13.605 -6.605 -6.751 1.00 93.38 226 LYS A C 1
ATOM 1782 O O . LYS A 1 226 ? 14.463 -6.811 -5.899 1.00 93.38 226 LYS A O 1
ATOM 1787 N N . TRP A 1 227 ? 13.161 -5.387 -7.056 1.00 92.12 227 TRP A N 1
ATOM 1788 C CA . TRP A 1 227 ? 13.659 -4.180 -6.400 1.00 92.12 227 TRP A CA 1
ATOM 1789 C C . TRP A 1 227 ? 13.286 -4.127 -4.913 1.00 92.12 227 TRP A C 1
ATOM 1791 O O . TRP A 1 227 ? 14.176 -3.980 -4.080 1.00 92.12 227 TRP A O 1
ATOM 1801 N N . THR A 1 228 ? 12.004 -4.290 -4.567 1.00 91.31 228 THR A N 1
ATOM 1802 C CA . THR A 1 228 ? 11.530 -4.138 -3.179 1.00 91.31 228 THR A CA 1
ATOM 1803 C C . THR A 1 228 ? 12.037 -5.232 -2.245 1.00 91.31 228 THR A C 1
ATOM 1805 O O . THR A 1 228 ? 12.267 -4.966 -1.068 1.00 91.31 228 THR A O 1
ATOM 1808 N N . LEU A 1 229 ? 12.214 -6.455 -2.752 1.00 92.56 229 LEU A N 1
ATOM 1809 C CA . LEU A 1 229 ? 12.656 -7.611 -1.966 1.00 92.56 229 LEU A CA 1
ATOM 1810 C C . LEU A 1 229 ? 14.169 -7.868 -2.073 1.00 92.56 229 LEU A C 1
ATOM 1812 O O . LEU A 1 229 ? 14.677 -8.772 -1.416 1.00 92.56 229 LEU A O 1
ATOM 1816 N N . GLY A 1 230 ? 14.894 -7.104 -2.899 1.00 93.88 230 GLY A N 1
ATOM 1817 C CA . GLY A 1 230 ? 16.335 -7.286 -3.103 1.00 93.88 230 GLY A CA 1
ATOM 1818 C C . GLY A 1 230 ? 16.703 -8.601 -3.804 1.00 93.88 230 GLY A C 1
ATOM 1819 O O . GLY A 1 230 ? 17.738 -9.189 -3.501 1.00 93.88 230 GLY A O 1
ATOM 1820 N N . LEU A 1 231 ? 15.854 -9.084 -4.716 1.00 94.38 231 LEU A N 1
ATOM 1821 C CA . LEU A 1 231 ? 15.991 -10.395 -5.365 1.00 94.38 231 LEU A CA 1
ATOM 1822 C C . LEU A 1 231 ? 16.530 -10.278 -6.790 1.00 94.38 231 LEU A C 1
ATOM 1824 O O . LEU A 1 231 ? 16.093 -9.440 -7.582 1.00 94.38 231 LEU A O 1
ATOM 1828 N N . ILE A 1 232 ? 17.444 -11.172 -7.163 1.00 90.56 232 ILE A N 1
ATOM 1829 C CA . ILE A 1 232 ? 18.131 -11.094 -8.457 1.00 90.56 232 ILE A CA 1
ATOM 1830 C C . ILE A 1 232 ? 17.397 -11.891 -9.539 1.00 90.56 232 ILE A C 1
ATOM 1832 O O . ILE A 1 232 ? 17.386 -11.481 -10.705 1.00 90.56 232 ILE A O 1
ATOM 1836 N N . SER A 1 233 ? 16.742 -12.997 -9.183 1.00 90.88 233 SER A N 1
ATOM 1837 C CA . SER A 1 233 ? 16.081 -13.891 -10.139 1.00 90.88 233 SER A CA 1
ATOM 1838 C C . SER A 1 233 ? 14.555 -13.899 -10.024 1.00 90.88 233 SER A C 1
ATOM 1840 O O . SER A 1 233 ? 13.973 -13.677 -8.966 1.00 90.88 233 SER A O 1
ATOM 1842 N N . GLU A 1 234 ? 13.878 -14.203 -11.133 1.00 89.38 234 GLU A N 1
ATOM 1843 C CA . GLU A 1 234 ? 12.411 -14.286 -11.165 1.00 89.38 234 GLU A CA 1
ATOM 1844 C C . GLU A 1 234 ? 11.873 -15.489 -10.366 1.00 89.38 234 GLU A C 1
ATOM 1846 O O . GLU A 1 234 ? 10.770 -15.442 -9.828 1.00 89.38 234 GLU A O 1
ATOM 1851 N N . ALA A 1 235 ? 12.654 -16.568 -10.262 1.00 89.69 235 ALA A N 1
ATOM 1852 C CA . ALA A 1 235 ? 12.280 -17.736 -9.468 1.00 89.69 235 ALA A CA 1
ATOM 1853 C C . ALA A 1 235 ? 12.323 -17.441 -7.960 1.00 89.69 235 ALA A C 1
ATOM 1855 O O . ALA A 1 235 ? 11.434 -17.880 -7.231 1.00 89.69 235 ALA A O 1
ATOM 1856 N N . GLU A 1 236 ? 13.310 -16.662 -7.498 1.00 92.25 236 GLU A N 1
ATOM 1857 C CA . GLU A 1 236 ? 13.359 -16.184 -6.111 1.00 92.25 236 GLU A CA 1
ATOM 1858 C C . GLU A 1 236 ? 12.136 -15.338 -5.771 1.00 92.25 236 GLU A C 1
ATOM 1860 O O . GLU A 1 236 ? 11.590 -15.508 -4.687 1.00 92.25 236 GLU A O 1
ATOM 1865 N N . VAL A 1 237 ? 11.656 -14.497 -6.699 1.00 92.00 237 VAL A N 1
ATOM 1866 C CA . VAL A 1 237 ? 10.426 -13.716 -6.494 1.00 92.00 237 VAL A CA 1
ATOM 1867 C C . VAL A 1 237 ? 9.256 -14.633 -6.158 1.00 92.00 237 VAL A C 1
ATOM 1869 O O . VAL A 1 237 ? 8.627 -14.421 -5.128 1.00 92.00 237 VAL A O 1
ATOM 1872 N N . LEU A 1 238 ? 8.989 -15.674 -6.961 1.00 90.00 238 LEU A N 1
ATOM 1873 C CA . LEU A 1 238 ? 7.883 -16.603 -6.683 1.00 90.00 238 LEU A CA 1
ATOM 1874 C C . LEU A 1 238 ? 8.018 -17.293 -5.324 1.00 90.00 238 LEU A C 1
ATOM 1876 O O . LEU A 1 238 ? 7.025 -17.451 -4.614 1.00 90.00 238 LEU A O 1
ATOM 1880 N N . LYS A 1 239 ? 9.237 -17.696 -4.952 1.00 89.62 239 LYS A N 1
ATOM 1881 C CA . LYS A 1 239 ? 9.490 -18.328 -3.653 1.00 89.62 239 LYS A CA 1
ATOM 1882 C C . LYS A 1 239 ? 9.271 -17.344 -2.508 1.00 89.62 239 LYS A C 1
ATOM 1884 O O . LYS A 1 239 ? 8.618 -17.695 -1.531 1.00 89.62 239 LYS A O 1
ATOM 1889 N N . GLU A 1 240 ? 9.777 -16.121 -2.622 1.00 93.25 240 GLU A N 1
ATOM 1890 C CA . GLU A 1 240 ? 9.684 -15.124 -1.559 1.00 93.25 240 GLU A CA 1
ATOM 1891 C C . GLU A 1 240 ? 8.243 -14.670 -1.340 1.00 93.25 240 GLU A C 1
ATOM 1893 O O . GLU A 1 240 ? 7.756 -14.740 -0.216 1.00 93.25 240 GLU A O 1
ATOM 1898 N N . VAL A 1 241 ? 7.516 -14.311 -2.405 1.00 91.88 241 VAL A N 1
ATOM 1899 C CA . VAL A 1 241 ? 6.115 -13.868 -2.282 1.00 91.88 241 VAL A CA 1
ATOM 1900 C C . VAL A 1 241 ? 5.197 -14.977 -1.771 1.00 91.88 241 VAL A C 1
ATOM 1902 O O . VAL A 1 241 ? 4.193 -14.683 -1.135 1.00 91.88 241 VAL A O 1
ATOM 1905 N N . SER A 1 242 ? 5.547 -16.256 -1.964 1.00 89.88 242 SER A N 1
ATOM 1906 C CA . SER A 1 242 ? 4.766 -17.373 -1.408 1.00 89.88 242 SER A CA 1
ATOM 1907 C C . SER A 1 242 ? 4.789 -17.433 0.126 1.00 89.88 242 SER A C 1
ATOM 1909 O O . SER A 1 242 ? 3.898 -18.024 0.734 1.00 89.88 242 SER A O 1
ATOM 1911 N N . LYS A 1 243 ? 5.774 -16.787 0.767 1.00 93.00 243 LYS A N 1
ATOM 1912 C CA . LYS A 1 243 ? 5.846 -16.651 2.230 1.00 93.00 243 LYS A CA 1
ATOM 1913 C C . LYS A 1 243 ? 4.853 -15.622 2.774 1.00 93.00 243 LYS A C 1
ATOM 1915 O O . LYS A 1 243 ? 4.637 -15.572 3.983 1.00 93.00 243 LYS A O 1
ATOM 1920 N N . TYR A 1 244 ? 4.263 -14.798 1.907 1.00 95.06 244 TYR A N 1
ATOM 1921 C CA . TYR A 1 244 ? 3.306 -13.761 2.275 1.00 95.06 244 TYR A CA 1
ATOM 1922 C C . TYR A 1 244 ? 1.900 -14.374 2.355 1.00 95.06 244 TYR A C 1
ATOM 1924 O O . TYR A 1 244 ? 1.027 -14.088 1.536 1.00 95.06 244 TYR A O 1
ATOM 1932 N N . ASN A 1 245 ? 1.724 -15.279 3.320 1.00 95.62 245 ASN A N 1
ATOM 1933 C CA . ASN A 1 245 ? 0.522 -16.081 3.524 1.00 95.62 245 ASN A CA 1
ATOM 1934 C C . ASN A 1 245 ? 0.163 -16.143 5.021 1.00 95.62 245 ASN A C 1
ATOM 1936 O O . ASN A 1 245 ? 1.033 -16.341 5.870 1.00 95.62 245 ASN A O 1
ATOM 1940 N N . LEU A 1 246 ? -1.122 -15.993 5.343 1.00 97.31 246 LEU A N 1
ATOM 1941 C CA . LEU A 1 246 ? -1.660 -16.026 6.709 1.00 97.31 246 LEU A CA 1
ATOM 1942 C C . LEU A 1 246 ? -2.104 -17.424 7.172 1.00 97.31 246 LEU A C 1
ATOM 1944 O O . LEU A 1 246 ? -2.718 -17.559 8.234 1.00 97.31 246 LEU A O 1
ATOM 1948 N N . SER A 1 247 ? -1.809 -18.477 6.409 1.00 96.50 247 SER A N 1
ATOM 1949 C CA . SER A 1 247 ? -2.106 -19.861 6.789 1.00 96.50 247 SER A CA 1
ATOM 1950 C C . SER A 1 247 ? -1.582 -20.202 8.190 1.00 96.50 247 SER A C 1
ATOM 1952 O O . SER A 1 247 ? -0.388 -20.107 8.466 1.00 96.50 247 SER A O 1
ATOM 1954 N N . GLY A 1 248 ? -2.490 -20.623 9.076 1.00 96.50 248 GLY A N 1
ATOM 1955 C CA . GLY A 1 248 ? -2.187 -20.950 10.475 1.00 96.50 248 GLY A CA 1
ATOM 1956 C C . GLY A 1 248 ? -2.055 -19.744 11.413 1.00 96.50 248 GLY A C 1
ATOM 1957 O O . GLY A 1 248 ? -1.781 -19.940 12.592 1.00 96.50 248 GLY A O 1
ATOM 1958 N N . LEU A 1 249 ? -2.256 -18.516 10.923 1.00 97.50 249 LEU A N 1
ATOM 1959 C CA . LEU A 1 249 ? -2.095 -17.283 11.704 1.00 97.50 249 LEU A CA 1
ATOM 1960 C C . LEU A 1 249 ? -3.402 -16.509 11.914 1.00 97.50 249 LEU A C 1
ATOM 1962 O O . LEU A 1 249 ? -3.473 -15.699 12.831 1.00 97.50 249 LEU A O 1
ATOM 1966 N N . THR A 1 250 ? -4.441 -16.747 11.109 1.00 96.94 250 THR A N 1
ATOM 1967 C CA . THR A 1 250 ? -5.696 -15.965 11.149 1.00 96.94 250 THR A CA 1
ATOM 1968 C C . THR A 1 250 ? -6.419 -16.021 12.493 1.00 96.94 250 THR A C 1
ATOM 1970 O O . THR A 1 250 ? -7.084 -15.059 12.862 1.00 96.94 250 THR A O 1
ATOM 1973 N N . ASP A 1 251 ? -6.254 -17.110 13.247 1.00 96.62 251 ASP A N 1
ATOM 1974 C CA . ASP A 1 251 ? -6.817 -17.275 14.594 1.00 96.62 251 ASP A CA 1
ATOM 1975 C C . ASP A 1 251 ? -6.199 -16.319 15.625 1.00 96.62 251 ASP A C 1
ATOM 1977 O O . ASP A 1 251 ? -6.812 -16.048 16.654 1.00 96.62 251 ASP A O 1
ATOM 1981 N N . MET A 1 252 ? -4.998 -15.801 15.349 1.00 97.75 252 MET A N 1
ATOM 1982 C CA . MET A 1 252 ? -4.315 -14.832 16.207 1.00 97.75 252 MET A CA 1
ATOM 1983 C C . MET A 1 252 ? -4.823 -13.404 15.985 1.00 97.75 252 MET A C 1
ATOM 1985 O O . MET A 1 252 ? -4.515 -12.524 16.779 1.00 97.75 252 MET A O 1
ATOM 1989 N N . ILE A 1 253 ? -5.581 -13.148 14.915 1.00 97.50 253 ILE A N 1
ATOM 1990 C CA . ILE A 1 253 ? -6.152 -11.828 14.642 1.00 97.50 253 ILE A CA 1
ATOM 1991 C C . ILE A 1 253 ? -7.402 -11.667 15.509 1.00 97.50 253 ILE A C 1
ATOM 1993 O O . ILE A 1 253 ? -8.450 -12.245 15.221 1.00 97.50 253 ILE A O 1
ATOM 1997 N N . THR A 1 254 ? -7.270 -10.899 16.590 1.00 96.06 254 THR A N 1
ATOM 1998 C CA . THR A 1 254 ? -8.330 -10.675 17.589 1.00 96.06 254 THR A CA 1
ATOM 1999 C C . THR A 1 254 ? -8.995 -9.305 17.480 1.00 96.06 254 THR A C 1
ATOM 2001 O O . THR A 1 254 ? -10.128 -9.158 17.931 1.00 96.06 254 THR A O 1
ATOM 2004 N N . SER A 1 255 ? -8.334 -8.321 16.861 1.00 93.94 255 SER A N 1
ATOM 2005 C CA . SER A 1 255 ? -8.868 -6.968 16.669 1.00 93.94 255 SER A CA 1
ATOM 2006 C C . SER A 1 255 ? -10.091 -6.949 15.747 1.00 93.94 255 SER A C 1
ATOM 2008 O O . SER A 1 255 ? -10.147 -7.676 14.749 1.00 93.94 255 SER A O 1
ATOM 2010 N N . THR A 1 256 ? -11.045 -6.067 16.047 1.00 96.19 256 THR A N 1
ATOM 2011 C CA . THR A 1 256 ? -12.259 -5.851 15.249 1.00 96.19 256 THR A CA 1
ATOM 2012 C C . THR A 1 256 ? -11.893 -5.394 13.830 1.00 96.19 256 THR A C 1
ATOM 2014 O O . THR A 1 256 ? -11.232 -4.371 13.650 1.00 96.19 256 THR A O 1
ATOM 2017 N N . THR A 1 257 ? -12.266 -6.165 12.801 1.00 98.06 257 THR A N 1
ATOM 2018 C CA . THR A 1 257 ? -11.679 -6.048 11.449 1.00 98.06 257 THR A CA 1
ATOM 2019 C C . THR A 1 257 ? -12.703 -5.776 10.337 1.00 98.06 257 THR A C 1
ATOM 2021 O O . THR A 1 257 ? -13.608 -6.576 10.103 1.00 98.06 257 THR A O 1
ATOM 2024 N N . LEU A 1 258 ? -12.514 -4.694 9.575 1.00 97.75 258 LEU A N 1
ATOM 2025 C CA . LEU A 1 258 ? -13.202 -4.464 8.301 1.00 97.75 258 LEU A CA 1
ATOM 2026 C C . LEU A 1 258 ? -12.371 -5.045 7.159 1.00 97.75 258 LEU A C 1
ATOM 2028 O O . LEU A 1 258 ? -11.218 -4.663 6.969 1.00 97.75 258 LEU A O 1
ATOM 2032 N N . VAL A 1 259 ? -12.979 -5.938 6.384 1.00 96.88 259 VAL A N 1
ATOM 2033 C CA . VAL A 1 259 ? -12.417 -6.465 5.141 1.00 96.88 259 VAL A CA 1
ATOM 2034 C C . VAL A 1 259 ? -13.164 -5.845 3.970 1.00 96.88 259 VAL A C 1
ATOM 2036 O O . VAL A 1 259 ? -14.378 -6.033 3.833 1.00 96.88 259 VAL A O 1
ATOM 2039 N N . LEU A 1 260 ? -12.431 -5.113 3.140 1.00 92.62 260 LEU A N 1
ATOM 2040 C CA . LEU A 1 260 ? -12.931 -4.538 1.903 1.00 92.62 260 LEU A CA 1
ATOM 2041 C C . LEU A 1 260 ? -12.574 -5.428 0.713 1.00 92.62 260 LEU A C 1
ATOM 2043 O O . LEU A 1 260 ? -11.581 -6.163 0.730 1.00 92.62 260 LEU A O 1
ATOM 2047 N N . ASP A 1 261 ? -13.461 -5.398 -0.275 1.00 89.25 261 ASP A N 1
ATOM 2048 C CA . ASP A 1 261 ? -13.380 -6.174 -1.503 1.00 89.25 261 ASP A CA 1
ATOM 2049 C C . ASP A 1 261 ? -13.735 -5.302 -2.709 1.00 89.25 261 ASP A C 1
ATOM 2051 O O . ASP A 1 261 ? -14.797 -4.671 -2.752 1.00 89.25 261 ASP A O 1
ATOM 2055 N N . ALA A 1 262 ? -12.847 -5.314 -3.698 1.00 80.12 262 ALA A N 1
ATOM 2056 C CA . ALA A 1 262 ? -13.051 -4.791 -5.039 1.00 80.12 262 ALA A CA 1
ATOM 2057 C C . ALA A 1 262 ? -13.406 -5.944 -6.015 1.00 80.12 262 ALA A C 1
ATOM 2059 O O . ALA A 1 262 ? -12.527 -6.702 -6.429 1.00 80.12 262 ALA A O 1
ATOM 2060 N N . PRO A 1 263 ? -14.681 -6.098 -6.438 1.00 68.50 263 PRO A N 1
ATOM 2061 C CA . PRO A 1 263 ? -15.137 -7.236 -7.254 1.00 68.50 263 PRO A CA 1
ATOM 2062 C C . PRO A 1 263 ? -14.435 -7.411 -8.606 1.00 68.50 263 PRO A C 1
ATOM 2064 O O . PRO A 1 263 ? -14.323 -8.539 -9.107 1.00 68.50 263 PRO A O 1
ATOM 2067 N N . ASP A 1 264 ? -13.997 -6.297 -9.200 1.00 66.69 264 ASP A N 1
ATOM 2068 C CA . ASP A 1 264 ? -13.293 -6.266 -10.483 1.00 66.69 264 ASP A CA 1
ATOM 2069 C C . ASP A 1 264 ? -11.767 -6.187 -10.287 1.00 66.69 264 ASP A C 1
ATOM 2071 O O . ASP A 1 264 ? -11.032 -5.904 -11.237 1.00 66.69 264 ASP A O 1
ATOM 2075 N N . ASP A 1 265 ? -11.255 -6.453 -9.078 1.00 67.50 265 ASP A N 1
ATOM 2076 C CA . ASP A 1 265 ? -9.821 -6.620 -8.874 1.00 67.50 265 ASP A CA 1
ATOM 2077 C C . ASP A 1 265 ? -9.322 -7.851 -9.644 1.00 67.50 265 ASP A C 1
ATOM 2079 O O . ASP A 1 265 ? -9.754 -8.986 -9.433 1.00 67.50 265 ASP A O 1
ATOM 2083 N N . HIS A 1 266 ? -8.394 -7.619 -10.568 1.00 64.06 266 HIS A N 1
ATOM 2084 C CA . HIS A 1 266 ? -7.756 -8.664 -11.358 1.00 64.06 266 HIS A CA 1
ATOM 2085 C C . HIS A 1 266 ? -6.536 -9.288 -10.663 1.00 64.06 266 HIS A C 1
ATOM 2087 O O . HIS A 1 266 ? -6.111 -10.368 -11.069 1.00 64.06 266 HIS A O 1
ATOM 2093 N N . PHE A 1 267 ? -5.968 -8.639 -9.641 1.00 67.44 267 PHE A N 1
ATOM 2094 C CA . PHE A 1 267 ? -4.760 -9.091 -8.951 1.00 67.44 267 PHE A CA 1
ATOM 2095 C C . PHE A 1 267 ? -5.061 -10.013 -7.769 1.00 67.44 267 PHE A C 1
ATOM 2097 O O . PHE A 1 267 ? -4.411 -11.051 -7.640 1.00 67.44 267 PHE A O 1
ATOM 2104 N N . LEU A 1 268 ? -6.028 -9.657 -6.917 1.00 79.31 268 LEU A N 1
ATOM 2105 C CA . LEU A 1 268 ? -6.277 -10.341 -5.637 1.00 79.31 268 LEU A CA 1
ATOM 2106 C C . LEU A 1 268 ? -7.698 -10.904 -5.523 1.00 79.31 268 LEU A C 1
ATOM 2108 O O . LEU A 1 268 ? -8.201 -11.150 -4.426 1.00 79.31 268 LEU A O 1
ATOM 2112 N N . LYS A 1 269 ? -8.342 -11.169 -6.663 1.00 83.81 269 LYS A N 1
ATOM 2113 C CA . LYS A 1 269 ? -9.697 -11.722 -6.721 1.00 83.81 269 LYS A CA 1
ATOM 2114 C C . LYS A 1 269 ? -9.866 -12.941 -5.811 1.00 83.81 269 LYS A C 1
ATOM 2116 O O . LYS A 1 269 ? -9.139 -13.927 -5.934 1.00 83.81 269 LYS A O 1
ATOM 2121 N N . GLY A 1 270 ? -10.866 -12.896 -4.932 1.00 88.56 270 GLY A N 1
ATOM 2122 C CA . GLY A 1 270 ? -11.190 -13.987 -4.008 1.00 88.56 270 GLY A CA 1
ATOM 2123 C C . GLY A 1 270 ? -10.393 -13.982 -2.698 1.00 88.56 270 GLY A C 1
ATOM 2124 O O . GLY A 1 270 ? -10.802 -14.651 -1.749 1.00 88.56 270 GLY A O 1
ATOM 2125 N N . GLN A 1 271 ? -9.293 -13.225 -2.612 1.00 93.50 271 GLN A N 1
ATOM 2126 C CA . GLN A 1 271 ? -8.493 -13.116 -1.390 1.00 93.50 271 GLN A CA 1
ATOM 2127 C C . GLN A 1 271 ? -9.250 -12.448 -0.228 1.00 93.50 271 GLN A C 1
ATOM 2129 O O . GLN A 1 271 ? -9.149 -12.971 0.889 1.00 93.50 271 GLN A O 1
ATOM 2134 N N . PRO A 1 272 ? -10.072 -11.398 -0.445 1.00 94.25 272 PRO A N 1
ATOM 2135 C CA . PRO A 1 272 ? -10.857 -10.796 0.633 1.00 94.25 272 PRO A CA 1
ATOM 2136 C C . PRO A 1 272 ? -11.843 -11.776 1.265 1.00 94.25 272 PRO A C 1
ATOM 2138 O O . PRO A 1 272 ? -11.935 -11.874 2.489 1.00 94.25 272 PRO A O 1
ATOM 2141 N N . GLN A 1 273 ? -12.555 -12.546 0.439 1.00 94.62 273 GLN A N 1
ATOM 2142 C CA . GLN A 1 273 ? -13.528 -13.537 0.895 1.00 94.62 273 GLN A CA 1
ATOM 2143 C C . GLN A 1 273 ? -12.833 -14.696 1.617 1.00 94.62 273 GLN A C 1
ATOM 2145 O O . GLN A 1 273 ? -13.331 -15.167 2.643 1.00 94.62 273 GLN A O 1
ATOM 2150 N N . GLU A 1 274 ? -11.676 -15.142 1.117 1.00 95.12 274 GLU A N 1
ATOM 2151 C CA . GLU A 1 274 ? -10.883 -16.181 1.772 1.00 95.12 274 GLU A CA 1
ATOM 2152 C C . GLU A 1 274 ? -10.391 -15.735 3.155 1.00 95.12 274 GLU A C 1
ATOM 2154 O O . GLU A 1 274 ? -10.581 -16.465 4.134 1.00 95.12 274 GLU A O 1
ATOM 2159 N N . LEU A 1 275 ? -9.816 -14.531 3.260 1.00 96.81 275 LEU A N 1
ATOM 2160 C CA . LEU A 1 275 ? -9.376 -13.976 4.538 1.00 96.81 275 LEU A CA 1
ATOM 2161 C C . LEU A 1 275 ? -10.559 -13.833 5.498 1.00 96.81 275 LEU A C 1
ATOM 2163 O O . LEU A 1 275 ? -10.517 -14.357 6.614 1.00 96.81 275 LEU A O 1
ATOM 2167 N N . PHE A 1 276 ? -11.641 -13.191 5.050 1.00 97.56 276 PHE A N 1
ATOM 2168 C CA . PHE A 1 276 ? -12.837 -12.987 5.859 1.00 97.56 276 PHE A CA 1
ATOM 2169 C C . PHE A 1 276 ? -13.400 -14.309 6.385 1.00 97.56 276 PHE A C 1
ATOM 2171 O O . PHE A 1 276 ? -13.742 -14.398 7.563 1.00 97.56 276 PHE A O 1
ATOM 2178 N N . GLY A 1 277 ? -13.444 -15.363 5.566 1.00 97.69 277 GLY A N 1
ATOM 2179 C CA . GLY A 1 277 ? -13.917 -16.688 5.975 1.00 97.69 277 GLY A CA 1
ATOM 2180 C C . GLY A 1 277 ? -13.082 -17.348 7.080 1.00 97.69 277 GLY A C 1
ATOM 2181 O O . GLY A 1 277 ? -13.603 -18.190 7.809 1.00 97.69 277 GLY A O 1
ATOM 2182 N N . ARG A 1 278 ? -11.809 -16.961 7.235 1.00 97.44 278 ARG A N 1
ATOM 2183 C CA . ARG A 1 278 ? -10.861 -17.546 8.203 1.00 97.44 278 ARG A CA 1
ATOM 2184 C C . ARG A 1 278 ? -10.698 -16.749 9.492 1.00 97.44 278 ARG A C 1
ATOM 2186 O O . ARG A 1 278 ? -10.242 -17.310 10.484 1.00 97.44 278 ARG A O 1
ATOM 2193 N N . LEU A 1 279 ? -11.054 -15.466 9.492 1.00 97.88 279 LEU A N 1
ATOM 2194 C CA . LEU A 1 279 ? -11.014 -14.631 10.694 1.00 97.88 279 LEU A CA 1
ATOM 2195 C C . LEU A 1 279 ? -12.014 -15.127 11.751 1.00 97.88 279 LEU A C 1
ATOM 2197 O O . LEU A 1 279 ? -13.132 -15.523 11.413 1.00 97.88 279 LEU A O 1
ATOM 2201 N N . LYS A 1 280 ? -11.640 -15.067 13.031 1.00 96.69 280 LYS A N 1
ATOM 2202 C CA . LYS A 1 280 ? -12.514 -15.426 14.168 1.00 96.69 280 LYS A CA 1
ATOM 2203 C C . LYS A 1 280 ? -12.913 -14.235 15.043 1.00 96.69 280 LYS A C 1
ATOM 2205 O O . LYS A 1 280 ? -13.805 -14.384 15.873 1.00 96.69 280 LYS A O 1
ATOM 2210 N N . CYS A 1 281 ? -12.265 -13.087 14.865 1.00 96.31 281 CYS A N 1
ATOM 2211 C CA . CYS A 1 281 ? -12.615 -11.843 15.537 1.00 96.31 281 CYS A CA 1
ATOM 2212 C C . CYS A 1 281 ? -13.974 -11.292 15.083 1.00 96.31 281 CYS A C 1
ATOM 2214 O O . CYS A 1 281 ? -14.573 -11.764 14.109 1.00 96.31 281 CYS A O 1
ATOM 2216 N N . GLU A 1 282 ? -14.440 -10.259 15.788 1.00 96.75 282 GLU A N 1
ATOM 2217 C CA . GLU A 1 282 ? -15.493 -9.386 15.280 1.00 96.75 282 GLU A CA 1
ATOM 2218 C C . GLU A 1 282 ? -15.050 -8.796 13.937 1.00 96.75 282 GLU A C 1
ATOM 2220 O O . GLU A 1 282 ? -13.937 -8.287 13.797 1.00 96.75 282 GLU A O 1
ATOM 2225 N N . LYS A 1 283 ? -15.899 -8.924 12.919 1.00 97.12 283 LYS A N 1
ATOM 2226 C CA . LYS A 1 283 ? -15.513 -8.605 11.550 1.00 97.12 283 LYS A CA 1
ATOM 2227 C C . LYS A 1 283 ? -16.696 -8.177 10.702 1.00 97.12 283 LYS A C 1
ATOM 2229 O O . LYS A 1 283 ? -17.805 -8.689 10.864 1.00 97.12 283 LYS A O 1
ATOM 2234 N N . LYS A 1 284 ? -16.427 -7.318 9.723 1.00 97.38 284 LYS A N 1
ATOM 2235 C CA . LYS A 1 284 ? -17.388 -6.898 8.698 1.00 97.38 284 LYS A CA 1
ATOM 2236 C C . LYS A 1 284 ? -16.770 -7.044 7.314 1.00 97.38 284 LYS A C 1
ATOM 2238 O O . LYS A 1 284 ? -15.584 -6.793 7.135 1.00 97.38 284 LYS A O 1
ATOM 2243 N N . PHE A 1 285 ? -17.578 -7.467 6.349 1.00 95.81 285 PHE A N 1
ATOM 2244 C CA . PHE A 1 285 ? -17.183 -7.575 4.949 1.00 95.81 285 PHE A CA 1
ATOM 2245 C C . PHE A 1 285 ? -17.982 -6.573 4.125 1.00 95.81 285 PHE A C 1
ATOM 2247 O O . PHE A 1 285 ? -19.214 -6.576 4.201 1.00 95.81 285 PHE A O 1
ATOM 2254 N N . VAL A 1 286 ? -17.309 -5.737 3.336 1.00 93.06 286 VAL A N 1
ATOM 2255 C CA . VAL A 1 286 ? -17.975 -4.812 2.412 1.00 93.06 286 VAL A CA 1
ATOM 2256 C C . VAL A 1 286 ? -17.345 -4.926 1.034 1.00 93.06 286 VAL A C 1
ATOM 2258 O O . VAL A 1 286 ? -16.147 -4.744 0.863 1.00 93.06 286 VAL A O 1
ATOM 2261 N N . SER A 1 287 ? -18.190 -5.209 0.048 1.00 88.00 287 SER A N 1
ATOM 2262 C CA . SER A 1 287 ? -17.812 -5.293 -1.358 1.00 88.00 287 SER A CA 1
ATOM 2263 C C . SER A 1 287 ? -18.346 -4.059 -2.079 1.00 88.00 287 SER A C 1
ATOM 2265 O O . SER A 1 287 ? -19.566 -3.867 -2.152 1.00 88.00 287 SER A O 1
ATOM 2267 N N . LEU A 1 288 ? -17.447 -3.193 -2.549 1.00 76.12 288 LEU A N 1
ATOM 2268 C CA . LEU A 1 288 ? -17.801 -1.918 -3.176 1.00 76.12 288 LEU A CA 1
ATOM 2269 C C . LEU A 1 288 ? -18.134 -2.154 -4.660 1.00 76.12 288 LEU A C 1
ATOM 2271 O O . LEU A 1 288 ? -17.272 -2.480 -5.474 1.00 76.12 288 LEU A O 1
ATOM 2275 N N . ARG A 1 289 ? -19.424 -2.061 -5.010 1.00 66.75 289 ARG A N 1
ATOM 2276 C CA . ARG A 1 289 ? -19.967 -2.485 -6.318 1.00 66.75 289 ARG A CA 1
ATOM 2277 C C . ARG A 1 289 ? -19.860 -1.402 -7.397 1.00 66.75 289 ARG A C 1
ATOM 2279 O O . ARG A 1 289 ? -19.624 -0.228 -7.120 1.00 66.75 289 ARG A O 1
ATOM 2286 N N . SER A 1 290 ? -20.107 -1.798 -8.649 1.00 55.09 290 SER A N 1
ATOM 2287 C CA . SER A 1 290 ? -19.971 -0.966 -9.862 1.00 55.09 290 SER A CA 1
ATOM 2288 C C . SER A 1 290 ? -20.811 0.306 -9.837 1.00 55.09 290 SER A C 1
ATOM 2290 O O . SER A 1 290 ? -20.401 1.326 -10.382 1.00 55.09 290 SER A O 1
ATOM 2292 N N . GLU A 1 291 ? -21.955 0.269 -9.157 1.00 51.91 291 GLU A N 1
ATO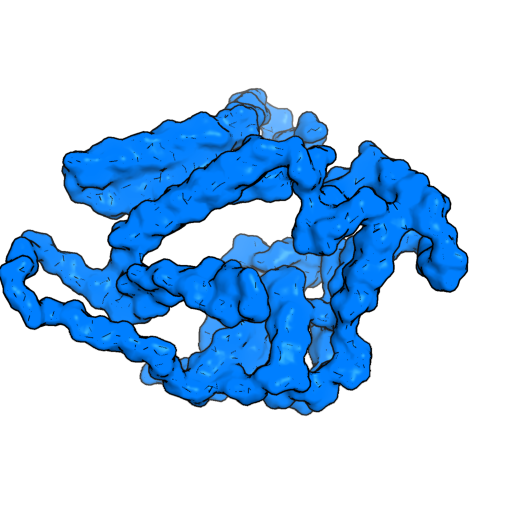M 2293 C CA . GLU A 1 291 ? -22.856 1.413 -8.970 1.00 51.91 291 GLU A CA 1
ATOM 2294 C C . GLU A 1 291 ? -22.194 2.576 -8.209 1.00 51.91 291 GLU A C 1
ATOM 2296 O O . GLU A 1 291 ? -22.614 3.720 -8.349 1.00 51.91 291 GLU A O 1
ATOM 2301 N N . GLN A 1 292 ? -21.132 2.297 -7.445 1.00 50.94 292 GLN A N 1
ATOM 2302 C CA . GLN A 1 292 ? -20.367 3.277 -6.669 1.00 50.94 292 GLN A CA 1
ATOM 2303 C C . GLN A 1 292 ? -19.057 3.696 -7.362 1.00 50.94 292 GLN A C 1
ATOM 2305 O O . GLN A 1 292 ? -18.292 4.471 -6.798 1.00 50.94 292 GLN A O 1
ATOM 2310 N N . GLY A 1 293 ? -18.764 3.188 -8.570 1.00 52.06 293 GLY A N 1
ATOM 2311 C CA . GLY A 1 293 ? -17.525 3.496 -9.303 1.00 52.06 293 GLY A CA 1
ATOM 2312 C C . GLY A 1 293 ? -16.238 2.987 -8.632 1.00 52.06 293 GLY A C 1
ATOM 2313 O O . GLY A 1 293 ? -15.149 3.448 -8.963 1.00 52.06 293 GLY A O 1
ATOM 2314 N N . ALA A 1 294 ? -16.361 2.051 -7.688 1.00 55.69 294 ALA A N 1
ATOM 2315 C CA . ALA A 1 294 ? -15.308 1.609 -6.774 1.00 55.69 294 ALA A CA 1
ATOM 2316 C C . ALA A 1 294 ? -14.847 0.155 -7.016 1.00 55.69 294 ALA A C 1
ATOM 2318 O O . ALA A 1 294 ? -14.328 -0.481 -6.109 1.00 55.69 294 ALA A O 1
ATOM 2319 N N . THR A 1 295 ? -15.027 -0.401 -8.217 1.00 47.81 295 THR A N 1
ATOM 2320 C CA . THR A 1 295 ? -14.795 -1.843 -8.435 1.00 47.81 295 THR A CA 1
ATOM 2321 C C . THR A 1 295 ? -13.384 -2.238 -8.834 1.00 47.81 295 THR A C 1
ATOM 2323 O O . THR A 1 295 ? -13.037 -3.410 -8.715 1.00 47.81 295 THR A O 1
ATOM 2326 N N . THR A 1 296 ? -12.571 -1.302 -9.320 1.00 53.25 296 THR A N 1
ATOM 2327 C CA . THR A 1 296 ? -11.169 -1.568 -9.666 1.00 53.25 296 THR A CA 1
ATOM 2328 C C . THR A 1 296 ? -10.339 -1.803 -8.405 1.00 53.25 296 THR A C 1
ATOM 2330 O O . THR A 1 296 ? -10.704 -1.277 -7.358 1.00 53.25 296 THR A O 1
ATOM 2333 N N . HIS A 1 297 ? -9.207 -2.515 -8.516 1.00 52.84 297 HIS A N 1
ATOM 2334 C CA . HIS A 1 297 ? -8.241 -2.703 -7.419 1.00 52.84 297 HIS A CA 1
ATOM 2335 C C . HIS A 1 297 ? -8.066 -1.411 -6.610 1.00 52.84 297 HIS A C 1
ATOM 2337 O O . HIS A 1 297 ? -7.833 -0.355 -7.215 1.00 52.84 297 HIS A O 1
ATOM 2343 N N . CYS A 1 298 ? -8.195 -1.494 -5.281 1.00 49.69 298 CYS A N 1
ATOM 2344 C CA . CYS A 1 298 ? -8.090 -0.338 -4.384 1.00 49.69 298 CYS A CA 1
ATOM 2345 C C . CYS A 1 298 ? -9.146 0.773 -4.594 1.00 49.69 298 CYS A C 1
ATOM 2347 O O . CYS A 1 298 ? -8.883 1.935 -4.288 1.00 49.69 298 CYS A O 1
ATOM 2349 N N . GLN A 1 299 ? -10.306 0.423 -5.159 1.00 54.12 299 GLN A N 1
ATOM 2350 C CA . GLN A 1 299 ? -11.542 1.207 -5.265 1.00 54.12 299 GLN A CA 1
ATOM 2351 C C . GLN A 1 299 ? -11.354 2.670 -5.690 1.00 54.12 299 GLN A C 1
ATOM 2353 O O . GLN A 1 299 ? -11.238 3.586 -4.879 1.00 54.12 299 GLN A O 1
ATOM 2358 N N . GLY A 1 300 ? -11.440 2.927 -7.000 1.00 51.53 300 GLY A N 1
ATOM 2359 C CA . GLY A 1 300 ? -11.215 4.249 -7.606 1.00 51.53 300 GLY A CA 1
ATOM 2360 C C . GLY A 1 300 ? -12.127 5.402 -7.140 1.00 51.53 300 GLY A C 1
ATOM 2361 O O . GLY A 1 300 ? -11.884 6.546 -7.525 1.00 51.53 300 GLY A O 1
ATOM 2362 N N . ALA A 1 301 ? -13.138 5.143 -6.301 1.00 65.31 301 ALA A N 1
ATOM 2363 C CA . ALA A 1 301 ? -14.010 6.150 -5.694 1.00 65.31 301 ALA A CA 1
ATOM 2364 C C . ALA A 1 301 ? -13.708 6.337 -4.193 1.00 65.31 301 ALA A C 1
ATOM 2366 O O . ALA A 1 301 ? -14.476 5.926 -3.318 1.00 65.31 301 ALA A O 1
ATOM 2367 N N . PHE A 1 302 ? -12.598 7.024 -3.898 1.00 73.75 302 PHE A N 1
ATOM 2368 C CA . PHE A 1 302 ? -12.105 7.264 -2.534 1.00 73.75 302 PHE A CA 1
ATOM 2369 C C . PHE A 1 302 ? -13.142 7.868 -1.576 1.00 73.75 302 PHE A C 1
ATOM 2371 O O . PHE A 1 302 ? -13.133 7.559 -0.391 1.00 73.75 302 PHE A O 1
ATOM 2378 N N . SER A 1 303 ? -14.066 8.707 -2.055 1.00 77.56 303 SER A N 1
ATOM 2379 C CA . SER A 1 303 ? -15.111 9.284 -1.196 1.00 77.56 303 SER A CA 1
ATOM 2380 C C . SER A 1 303 ? -16.061 8.224 -0.631 1.00 77.56 303 SER A C 1
ATOM 2382 O O . SER A 1 303 ? -16.380 8.267 0.554 1.00 77.56 303 SER A O 1
ATOM 2384 N N . SER A 1 304 ? -16.484 7.259 -1.453 1.00 78.56 304 SER A N 1
ATOM 2385 C CA . SER A 1 304 ? -17.355 6.161 -1.018 1.00 78.56 304 SER A CA 1
ATOM 2386 C C . SER A 1 304 ? -16.611 5.188 -0.109 1.00 78.56 304 SER A C 1
ATOM 2388 O O . SER A 1 304 ? -17.158 4.762 0.906 1.00 78.56 304 SER A O 1
ATOM 2390 N N . LEU A 1 305 ? -15.347 4.900 -0.431 1.00 84.06 305 LEU A N 1
ATOM 2391 C CA . LEU A 1 305 ? -14.453 4.116 0.419 1.00 84.06 305 LEU A CA 1
ATOM 2392 C C . LEU A 1 305 ? -14.323 4.742 1.815 1.00 84.06 305 LEU A C 1
ATOM 2394 O O . LEU A 1 305 ? -14.582 4.083 2.820 1.00 84.06 305 LEU A O 1
ATOM 2398 N N . HIS A 1 306 ? -13.985 6.032 1.883 1.00 87.62 306 HIS A N 1
ATOM 2399 C CA . HIS A 1 306 ? -13.846 6.742 3.150 1.00 87.62 306 HIS A CA 1
ATOM 2400 C C . HIS A 1 306 ? -15.144 6.726 3.953 1.00 87.62 306 HIS A C 1
ATOM 2402 O O . HIS A 1 306 ? -15.094 6.490 5.155 1.00 87.62 306 HIS A O 1
ATOM 2408 N N . GLN A 1 307 ? -16.297 6.927 3.309 1.00 89.94 307 GLN A N 1
ATOM 2409 C CA . GLN A 1 307 ? -17.583 6.856 3.998 1.00 89.94 307 GLN A CA 1
ATOM 2410 C C . GLN A 1 307 ? -17.787 5.491 4.668 1.00 89.94 307 GLN A C 1
ATOM 2412 O O . GLN A 1 307 ? -18.069 5.444 5.859 1.00 89.94 307 GLN A O 1
ATOM 2417 N N . VAL A 1 308 ? -17.553 4.386 3.952 1.00 91.38 308 VAL A N 1
ATOM 2418 C CA . VAL A 1 308 ? -17.670 3.034 4.524 1.00 91.38 308 VAL A CA 1
ATOM 2419 C C . VAL A 1 308 ? -16.720 2.824 5.704 1.00 91.38 308 VAL A C 1
ATOM 2421 O O . VAL A 1 308 ? -17.122 2.252 6.717 1.00 91.38 308 VAL A O 1
ATOM 2424 N N . ILE A 1 309 ? -15.473 3.292 5.591 1.00 91.62 309 ILE A N 1
ATOM 2425 C CA . ILE A 1 309 ? -14.483 3.174 6.668 1.00 91.62 309 ILE A CA 1
ATOM 2426 C C . ILE A 1 309 ? -14.936 3.964 7.901 1.00 91.62 30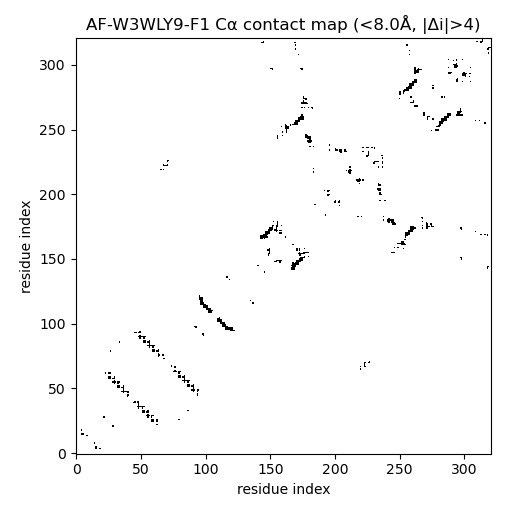9 ILE A C 1
ATOM 2428 O O . ILE A 1 309 ? -14.956 3.415 9.001 1.00 91.62 309 ILE A O 1
ATOM 2432 N N . PHE A 1 310 ? -15.315 5.233 7.740 1.00 93.12 310 PHE A N 1
ATOM 2433 C CA . PHE A 1 310 ? -15.716 6.082 8.863 1.00 93.12 310 PHE A CA 1
ATOM 2434 C C . PHE A 1 310 ? -17.041 5.633 9.497 1.00 93.12 310 PHE A C 1
ATOM 2436 O O . PHE A 1 310 ? -17.139 5.640 10.724 1.00 93.12 310 PHE A O 1
ATOM 2443 N N . ASP A 1 311 ? -18.007 5.162 8.702 1.00 94.31 311 ASP A N 1
ATOM 2444 C CA . ASP A 1 311 ? -19.259 4.578 9.201 1.00 94.31 311 ASP A CA 1
ATOM 2445 C C . ASP A 1 311 ? -18.983 3.318 10.034 1.00 94.31 311 ASP A C 1
ATOM 2447 O O . ASP A 1 311 ? -19.549 3.146 11.112 1.00 94.31 311 ASP A O 1
ATOM 2451 N N . TYR A 1 312 ? -18.065 2.456 9.581 1.00 95.19 312 TYR A N 1
ATOM 2452 C CA . TYR A 1 312 ? -17.652 1.280 10.345 1.00 95.19 312 TYR A CA 1
ATOM 2453 C C . TYR A 1 312 ? -16.961 1.657 11.658 1.00 95.19 312 TYR A C 1
ATOM 2455 O O . TYR A 1 312 ? -17.294 1.109 12.705 1.00 95.19 312 TYR A O 1
ATOM 2463 N N . LEU A 1 313 ? -16.027 2.612 11.630 1.00 94.44 313 LEU A N 1
ATOM 2464 C CA . LEU A 1 313 ? -15.339 3.073 12.839 1.00 94.44 313 LEU A CA 1
ATOM 2465 C C . LEU A 1 313 ? -16.300 3.715 13.854 1.00 94.44 313 LEU A C 1
ATOM 2467 O O . LEU A 1 313 ? -16.052 3.638 15.058 1.00 94.44 313 LEU A O 1
ATOM 2471 N N . TYR A 1 314 ? -17.387 4.330 13.386 1.00 94.25 314 TYR A N 1
ATOM 2472 C CA . TYR A 1 314 ? -18.474 4.804 14.239 1.00 94.25 314 TYR A CA 1
ATOM 2473 C C . TYR A 1 314 ? -19.290 3.638 14.823 1.00 94.25 314 TYR A C 1
ATOM 2475 O O . TYR A 1 314 ? -19.527 3.599 16.028 1.00 94.25 314 TYR A O 1
ATOM 2483 N N . GLU A 1 315 ? -19.666 2.657 13.996 1.00 94.75 315 GLU A N 1
ATOM 2484 C CA . GLU A 1 315 ? -20.421 1.460 14.404 1.00 94.75 315 GLU A CA 1
ATOM 2485 C C . GLU A 1 315 ? -19.717 0.669 15.515 1.00 94.75 315 GLU A C 1
ATOM 2487 O O . GLU A 1 315 ? -20.361 0.268 16.482 1.00 94.75 315 GLU A O 1
ATOM 2492 N N . VAL A 1 316 ? -18.394 0.499 15.417 1.00 93.88 316 VAL A N 1
ATOM 2493 C CA . VAL A 1 316 ? -17.595 -0.243 16.410 1.00 93.88 316 VAL A CA 1
ATOM 2494 C C . VAL A 1 316 ? -17.123 0.621 17.590 1.00 93.88 316 VAL A C 1
ATOM 2496 O O . VAL A 1 316 ? -16.321 0.180 18.409 1.00 93.88 316 VAL A O 1
ATOM 2499 N N . GLY A 1 317 ? -17.602 1.867 17.688 1.00 91.25 317 GLY A N 1
ATOM 2500 C CA . GLY A 1 317 ? -17.362 2.752 18.832 1.00 91.25 317 GLY A CA 1
ATOM 2501 C C . GLY A 1 317 ? -15.957 3.358 18.922 1.00 91.25 317 GLY A C 1
ATOM 2502 O O . GLY A 1 317 ? -15.604 3.923 19.958 1.00 91.25 317 GLY A O 1
ATOM 2503 N N . VAL A 1 318 ? -15.152 3.274 17.858 1.00 89.81 318 VAL A N 1
ATOM 2504 C CA . VAL A 1 318 ?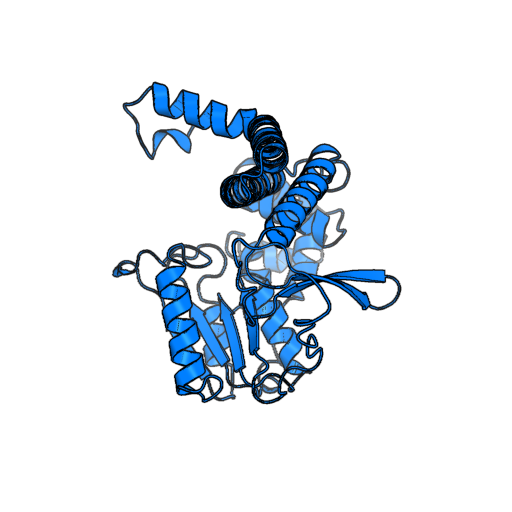 -13.823 3.912 17.796 1.00 89.81 318 VAL A CA 1
ATOM 2505 C C . VAL A 1 318 ? -13.961 5.427 17.640 1.00 89.81 318 VAL A C 1
ATOM 2507 O O . VAL A 1 318 ? -13.242 6.204 18.281 1.00 89.81 318 VAL A O 1
ATOM 2510 N N . LEU A 1 319 ? -14.902 5.859 16.799 1.00 87.00 319 LEU A N 1
ATOM 2511 C CA . LEU A 1 319 ? -15.271 7.262 16.644 1.00 87.00 319 LEU A CA 1
ATOM 2512 C C . LEU A 1 319 ? -16.505 7.575 17.486 1.00 87.00 319 LEU A C 1
ATOM 2514 O O . LEU A 1 319 ? -17.461 6.808 17.528 1.00 87.00 319 LEU A O 1
ATOM 2518 N N . SER A 1 320 ? -16.481 8.728 18.147 1.00 79.62 320 SER A N 1
ATOM 2519 C CA . SER A 1 320 ? -17.621 9.280 18.879 1.00 79.62 320 SER A CA 1
ATOM 2520 C C . SER A 1 320 ? -18.261 10.414 18.078 1.00 79.62 320 SER A C 1
ATOM 2522 O O . SER A 1 320 ? -17.555 11.111 17.348 1.00 79.62 320 SER A O 1
ATOM 2524 N N . SER A 1 321 ? -19.575 10.595 18.245 1.00 57.03 321 SER A N 1
ATOM 2525 C CA . SER A 1 321 ? -20.334 11.752 17.739 1.00 57.03 321 SER A CA 1
ATOM 2526 C C . SER A 1 321 ? -19.821 13.081 18.277 1.00 57.03 321 SER A C 1
ATOM 2528 O O . SER A 1 321 ? -19.467 13.091 19.481 1.00 57.03 321 SER A O 1
#

Sequence (321 aa):
MTSLLIHFSPSNPSFGYEALRVLGYRNYGGADVAETGEDSLAKGNVRRAEEAFLRASNYYRTAEFYRRSAPFEDEISNNLATAFSAAFVSAARLMQYPFEEISILYRNTTLPGFIFNAARILRHDQPLSSTEGLTVLSRSPDPNKLVLFGWSIDGYLAARAVTSEHRFAAVILDDGVFDFGSAFRTSLPSFVNYLTDKNWDKTIGVILRTASRFDNGARWGILNAKWTLGLISEAEVLKEVSKYNLSGLTDMITSTTLVLDAPDDHFLKGQPQELFGRLKCEKKFVSLRSEQGATTHCQGAFSSLHQVIFDYLYEVGVLSS

Mean predicted aligned error: 10.11 Å

Organism: Pestalotiopsis fici (strain W106-1 / CGMCC3.15140) (NCBI:txid1229662)

pLDDT: mean 79.35, std 18.52, range [31.75, 98.06]

Radius of gyration: 22.57 Å; Cα contacts (8 Å, |Δi|>4): 468; chains: 1; bounding box: 43×68×56 Å

InterPro domains:
  IPR029058 Alpha/Beta hydrolase fold [G3DSA:3.40.50.1820] (16-122)
  IPR029058 Alpha/Beta hydrolase fold [G3DSA:3.40.50.1820] (123-317)
  IPR029058 Alpha/Beta hydrolase fold [SSF53474] (26-313)

Secondary structure (DSSP, 8-state):
-TTTSSSS-TT-HHHHHHHHHHHHSHHHHHHHHHHHHHHHHHTT-HHHHHHHHHHHHHHHHHHHHTT-SSTT--HHHHHHHHHHHHHHHHHHTTSSS-EEEEEEEETTEEEEEEEE-SS-----SS---SS-------SS--GGG-EEEEETHHHHHHHHHTTT----SEEEEES--SBTTHHHHTTS-THHHHHHHTT-HHHHHHHHHHHHHH-HHHHHHHHHHHHHHT-SSHHHHHHHHTT-B-TTTGGG--SEEEEEE-TT-SSSTTHHHHHHHH--SSEEEEE--GGGT--STT-S-HHHHHHHHHHHHHHTTSS--

Nearest PDB structures (foldseek):
  8qd2-assembly1_A  TM=6.721E-01  e=7.228E-06  Aspergillus fumigatus
  2w2u-assembly2_B  TM=6.858E-01  e=6.802E-01  Sulfolobus acidocaldarius
  4zey-assembly1_A  TM=6.554E-01  e=5.802E-01  Homo sapiens
  1x8z-assembly1_A-2  TM=6.388E-01  e=1.964E+00  Arabidopsis thaliana
  1x8z-assembly3_A  TM=6.388E-01  e=1.964E+00  Arabidopsis thaliana

Solvent-accessible surface area (backbone atoms only — not comparable to full-atom values): 17602 Å² total; per-residue (Å²): 124,80,71,74,62,46,78,83,49,77,84,44,73,64,56,55,50,50,50,49,44,59,64,74,33,21,66,55,55,16,47,56,29,35,50,51,10,52,56,28,42,77,70,67,37,50,70,60,14,24,58,24,12,45,49,15,14,53,30,18,48,58,52,30,71,79,57,69,81,44,60,92,74,42,67,66,44,51,51,24,53,51,48,16,51,52,25,39,53,59,16,44,76,57,47,54,38,49,66,45,83,45,74,45,84,48,95,98,48,70,42,82,48,77,47,76,42,86,68,62,59,81,83,64,98,60,86,84,74,76,98,79,78,84,72,75,78,71,86,69,71,61,58,71,55,32,68,47,79,11,61,48,74,35,8,31,53,47,56,58,47,30,44,80,48,75,67,36,50,32,35,38,19,33,31,20,41,30,49,60,31,45,54,76,43,74,89,46,64,75,68,52,58,58,36,58,78,68,64,42,43,70,60,47,28,52,51,53,58,54,48,33,73,79,31,69,66,56,31,44,54,52,38,49,46,24,42,79,69,73,41,90,48,65,37,53,44,60,59,55,39,54,67,47,49,43,84,95,40,39,78,48,30,62,46,36,32,42,32,27,35,30,82,60,19,85,58,58,64,66,24,25,60,54,33,58,75,55,46,72,34,57,68,48,80,48,71,41,48,70,94,63,58,15,19,42,68,74,29,76,28,57,70,63,53,50,49,56,52,55,52,48,37,40,74,73,63,53,44,80,135